Protein 3GXV (pdb70)

Sequence (293 aa):
MDHLKHLQQLQNIERIVLSGIVLANHKIEEVHSVLEPSDFYYPPNGLFFEIALKLHEEDCPIDENFIRQKMPKDKQIKEEDLVAIFAASPIDNIEAYVEEIKNASIKRKLFGLANTIREQAHMDHLKHLQQLQNIERIVLSGIVLANHKIEEVHSVLEPSDFYYPPNGLFFEIALKLHEEDCPIDENFIRQKMPKDKQIKEEDLVAIFAASPIDNIEAYVEEIKNASIKRKLFGLANTIREQAHHIKNASIKRKLFGLANTIREQALVEEIKNASIKRKLFGLANTIREQALE

B-factor: mean 22.19, std 14.8, range [1.0, 81.23]

Radius of gyration: 22.84 Å; Cα contacts (8 Å, |Δi|>4): 258; chains: 4; bounding box: 58×59×67 Å

Solvent-accessible surface area: 17710 Å² total; per-residue (Å²): 157,62,52,27,93,100,22,75,78,19,17,67,19,0,21,13,0,0,4,6,1,32,139,26,42,112,59,2,105,93,2,63,91,52,0,80,30,88,6,12,8,29,41,13,0,6,40,0,0,65,3,1,20,123,4,50,130,101,131,33,80,2,44,91,83,60,0,83,124,126,27,57,176,140,99,94,6,104,105,133,9,1,77,43,0,36,77,20,80,61,89,126,121,10,128,62,56,11,79,75,0,28,35,22,2,12,89,78,91,5,51,33,11,2,11,62,18,65,60,134,72,196,160,82,123,109,78,44,48,102,68,4,48,64,7,1,58,16,0,0,5,2,0,38,48,3,39,66,25,3,97,89,2,72,93,63,1,82,28,88,7,11,68,64,98,26,1,4,28,1,0,81,1,0,29,72,3,49,148,85,112,13,32,2,17,29,1,5,0,52,102,76,13,60,164,129,117,102,3,142,93,108,18,1,76,29,0,36,57,18,69,32,62,106,88,14,117,66,63,10,105,54,1,60,74,11,1,75,140,86,114,108,141,31,108,45,54,74,105,151,121,130,57,118,204,140,157,82,18,68,106,106,53,126,111,21,31,77,28,50,74,97,82,130,132,62,211,162,152,78,126,126,67,22,56,68,13,152,150,15,51,36,99,6,78,66,40,88,106,148,29,48,189

Secondary structure (DSSP, 8-state):
--HHHHHHHHHHHHHHHHHHHHHSGGGHHHHHTT--GGG-SSHHHHHHHHHHHHHHHTT---SHHHHHHTS-SSS---HHHHHHHHTSPP-S-THHHHHHHHHHHHHHHHHHHHHHHHHHT-/--HHHHHHHHHHHHHHHHHHHHH-TTHHHHHHTT--GGG-SSHHHHHHHHHHHHHHHTT---SHHHHHHSS-SSS---HHHHHHHHHSPP-S--HHHHHHHHHHHHHHHHHHHHHHHHHTT--/--HHHHHHHHHHHHHHHHHH--/-GGGHHHHHHHHHHHHHHHHHHTT--

InterPro domains:
  IPR007692 DNA helicase, DnaB type [TIGR00665] (9-467)
  IPR007693 DNA helicase, DnaB-like, N-terminal [PF00772] (8-102)
  IPR007694 DNA helicase, DnaB-like, C-terminal [PF03796] (178-466)
  IPR007694 DNA helicase, DnaB-like, C-terminal [PS51199] (172-471)
  IPR007694 DNA helicase, DnaB-like, C-terminal [cd00984] (178-466)
  IPR016136 DNA helicase DnaB, N-terminal/DNA primase DnaG, C-terminal [G3DSA:1.10.860.10] (1-122)
  IPR027417 P-loop containing nucleoside triphosphate hydrolase [G3DSA:3.40.50.300] (151-469)
  IPR027417 P-loop containing nucleoside triphosphate hydrolase [SSF52540] (176-457)
  IPR036185 DNA helicase, DnaB-like, N-terminal domain superfamily [SSF48024] (6-111)

Structure (mmCIF, N/CA/C/O backbone):
data_3GXV
#
_entry.id   3GXV
#
_cell.length_a   71.830
_cell.length_b   78.150
_cell.length_c   108.000
_cell.angle_alpha   90.00
_cell.angle_beta   90.00
_cell.angle_gamma   90.00
#
_symmetry.space_group_name_H-M   'P 21 21 21'
#
loop_
_entity.id
_entity.type
_entity.pdbx_description
1 polymer 'Replicative DNA helicase'
2 polymer 'Replicative DNA helicase'
3 polymer 'Replicative DNA helicase'
4 water water
#
loop_
_atom_site.group_PDB
_atom_site.id
_atom_site.type_symbol
_atom_site.label_atom_id
_atom_site.label_alt_id
_atom_site.label_comp_id
_atom_site.label_asym_id
_atom_site.label_entity_id
_atom_site.label_seq_id
_atom_site.pdbx_PDB_ins_code
_atom_site.Cartn_x
_atom_site.Cartn_y
_atom_site.Cartn_z
_atom_site.occupancy
_atom_site.B_iso_or_equiv
_atom_site.auth_seq_id
_atom_site.auth_comp_id
_atom_site.auth_asym_id
_atom_site.auth_atom_id
_atom_site.pdbx_PDB_model_num
ATOM 1 N N . MET A 1 1 ? 27.128 59.434 24.684 1.00 35.16 1 MET A N 1
ATOM 2 C CA . MET A 1 1 ? 26.685 58.087 24.222 1.00 34.27 1 MET A CA 1
ATOM 3 C C . MET A 1 1 ? 27.490 56.946 24.833 1.00 33.61 1 MET A C 1
ATOM 4 O O . MET A 1 1 ? 28.725 56.971 24.835 1.00 33.10 1 MET A O 1
ATOM 9 N N . ASP A 1 2 ? 26.789 55.946 25.353 1.00 29.25 2 ASP A N 1
ATOM 10 C CA . ASP A 1 2 ? 27.462 54.789 25.924 1.00 28.26 2 ASP A CA 1
ATOM 11 C C . ASP A 1 2 ? 27.809 53.922 24.718 1.00 25.57 2 ASP A C 1
ATOM 12 O O . ASP A 1 2 ? 27.504 54.299 23.585 1.00 24.24 2 ASP A O 1
ATOM 17 N N . HIS A 1 3 ? 28.431 52.771 24.946 1.00 20.14 3 HIS A N 1
ATOM 18 C CA . HIS A 1 3 ? 28.813 51.902 23.847 1.00 16.94 3 HIS A CA 1
ATOM 19 C C . HIS A 1 3 ? 27.606 51.392 23.070 1.00 17.07 3 HIS A C 1
ATOM 20 O O . HIS A 1 3 ? 27.645 51.297 21.839 1.00 13.98 3 HIS A O 1
ATOM 27 N N . LEU A 1 4 ? 26.542 51.067 23.801 1.00 16.20 4 LEU A N 1
ATOM 28 C CA . LEU A 1 4 ? 25.297 50.555 23.218 1.00 16.19 4 LEU A CA 1
ATOM 29 C C . LEU A 1 4 ? 24.649 51.496 22.195 1.00 15.91 4 LEU A C 1
ATOM 30 O O . LEU A 1 4 ? 24.212 51.051 21.132 1.00 14.26 4 LEU A O 1
ATOM 35 N N . LYS A 1 5 ? 24.584 52.784 22.538 1.00 17.26 5 LYS A N 1
ATOM 36 C CA . LYS A 1 5 ? 24.001 53.814 21.681 1.00 18.03 5 LYS A CA 1
ATOM 37 C C . LYS A 1 5 ? 24.810 53.949 20.402 1.00 16.73 5 LYS A C 1
ATOM 38 O O . LYS A 1 5 ? 24.274 54.266 19.343 1.00 17.24 5 LYS A O 1
ATOM 44 N N . HIS A 1 6 ? 26.107 53.702 20.503 1.00 15.21 6 HIS A N 1
ATOM 45 C CA . HIS A 1 6 ? 26.982 53.791 19.341 1.00 14.31 6 HIS A CA 1
ATOM 46 C C . HIS A 1 6 ? 26.744 52.671 18.338 1.00 12.68 6 HIS A C 1
ATOM 47 O O . HIS A 1 6 ? 26.753 52.898 17.129 1.00 12.20 6 HIS A O 1
ATOM 54 N N . LEU A 1 7 ? 26.539 51.465 18.852 1.00 11.58 7 LEU A N 1
ATOM 55 C CA . LEU A 1 7 ? 26.316 50.301 18.015 1.00 11.21 7 LEU A CA 1
ATOM 56 C C . LEU A 1 7 ? 24.953 50.407 17.364 1.00 11.34 7 LEU A C 1
ATOM 57 O O . LEU A 1 7 ? 24.770 50.007 16.206 1.00 11.17 7 LEU A O 1
ATOM 62 N N . GLN A 1 8 ? 24.007 50.955 18.125 1.00 12.39 8 GL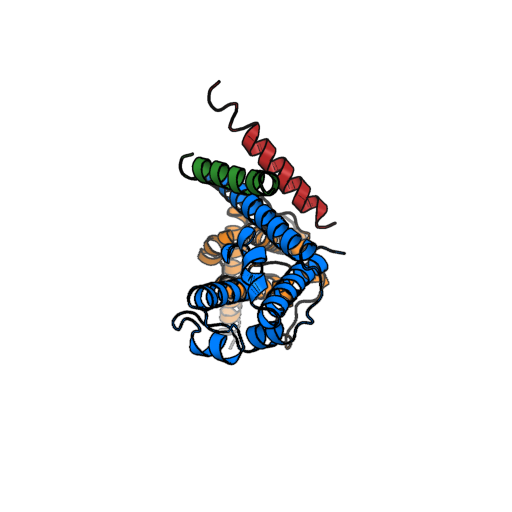N A N 1
ATOM 63 C CA . GLN A 1 8 ? 22.636 51.155 17.667 1.00 15.10 8 GLN A CA 1
ATOM 64 C C . GLN A 1 8 ? 22.619 52.246 16.612 1.00 12.96 8 GLN A C 1
ATOM 65 O O . GLN A 1 8 ? 21.778 52.234 15.728 1.00 13.84 8 GLN A O 1
ATOM 71 N N . GLN A 1 9 ? 23.549 53.188 16.712 1.00 12.77 9 GLN A N 1
ATOM 72 C CA . GLN A 1 9 ? 23.605 54.277 15.750 1.00 15.33 9 GLN A CA 1
ATOM 73 C C . GLN A 1 9 ? 24.338 53.883 14.474 1.00 11.74 9 GLN A C 1
ATOM 74 O O . GLN A 1 9 ? 24.137 54.497 13.430 1.00 9.90 9 GLN A O 1
ATOM 80 N N . LEU A 1 10 ? 25.197 52.871 14.563 1.00 8.55 10 LEU A N 1
ATOM 81 C CA . LEU A 1 10 ? 25.933 52.395 13.394 1.00 7.14 10 LEU A CA 1
ATOM 82 C C . LEU A 1 10 ? 24.911 51.624 12.558 1.00 5.76 10 LEU A C 1
ATOM 83 O O . LEU A 1 10 ? 24.911 51.695 11.334 1.00 3.12 10 LEU A O 1
ATOM 88 N N . GLN A 1 11 ? 24.044 50.883 13.246 1.00 3.48 11 GLN A N 1
ATOM 89 C CA . GLN A 1 11 ? 23.014 50.091 12.588 1.00 5.01 11 GLN A CA 1
ATOM 90 C C . GLN A 1 11 ? 22.013 50.992 11.874 1.00 3.67 11 GLN A C 1
ATOM 91 O O . GLN A 1 11 ? 21.602 50.721 10.746 1.00 1.00 11 GLN A O 1
ATOM 97 N N . ASN A 1 12 ? 21.621 52.058 12.557 1.00 4.28 12 ASN A N 1
ATOM 98 C CA . ASN A 1 12 ? 20.688 53.022 12.019 1.00 2.98 12 ASN A CA 1
ATOM 99 C C . ASN A 1 12 ? 21.318 53.677 10.779 1.00 3.65 12 ASN A C 1
ATOM 100 O O . ASN A 1 12 ? 20.734 53.674 9.699 1.00 2.76 12 ASN A O 1
ATOM 105 N N . ILE A 1 13 ? 22.524 54.209 10.945 1.00 6.04 13 ILE A N 1
ATOM 106 C CA . ILE A 1 13 ? 23.283 54.848 9.860 1.00 6.03 13 ILE A CA 1
ATOM 107 C C . ILE A 1 13 ? 23.387 53.981 8.582 1.00 7.30 13 ILE A C 1
ATOM 108 O O . ILE A 1 13 ? 23.265 54.490 7.470 1.00 6.43 13 ILE A O 1
ATOM 113 N N . GLU A 1 14 ? 23.623 52.683 8.728 1.00 4.42 14 GLU A N 1
ATOM 114 C CA . GLU A 1 14 ? 23.704 51.820 7.546 1.00 5.57 14 GLU A CA 1
ATOM 115 C C . GLU A 1 14 ? 22.361 51.805 6.795 1.00 7.46 14 GLU A C 1
ATOM 116 O O . GLU A 1 14 ? 22.325 51.903 5.555 1.00 2.59 14 GLU A O 1
ATOM 122 N N . ARG A 1 15 ? 21.267 51.716 7.554 1.00 6.70 15 ARG A N 1
ATOM 123 C CA . ARG A 1 15 ? 19.921 51.706 6.988 1.00 7.81 15 ARG A CA 1
ATOM 124 C C . ARG A 1 15 ? 19.696 52.971 6.166 1.00 6.84 15 ARG A C 1
ATOM 125 O O . ARG A 1 15 ? 19.196 52.903 5.047 1.00 5.38 15 ARG A O 1
ATOM 133 N N . ILE A 1 16 ? 20.061 54.118 6.739 1.00 7.05 16 ILE A N 1
ATOM 134 C CA . ILE A 1 16 ? 19.903 55.428 6.099 1.00 5.96 16 ILE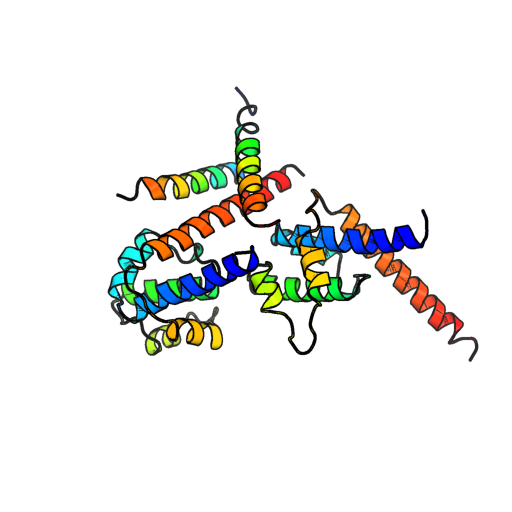 A CA 1
ATOM 135 C C . ILE A 1 16 ? 20.695 55.578 4.810 1.00 6.40 16 ILE A C 1
ATOM 136 O O . ILE A 1 16 ? 20.218 56.189 3.855 1.00 9.22 16 ILE A O 1
ATOM 141 N N . VAL A 1 17 ? 21.913 55.053 4.780 1.00 3.92 17 VAL A N 1
ATOM 142 C CA . VAL A 1 17 ? 22.708 55.148 3.572 1.00 1.89 17 VAL A CA 1
ATOM 143 C C . VAL A 1 17 ? 22.035 54.293 2.483 1.00 4.12 17 VAL A C 1
ATOM 144 O O . VAL A 1 17 ? 21.838 54.758 1.359 1.00 7.64 17 VAL A O 1
ATOM 148 N N . LEU A 1 18 ? 21.662 53.063 2.832 1.00 1.00 18 LEU A N 1
ATOM 149 C CA . LEU A 1 18 ? 21.035 52.134 1.899 1.00 2.48 18 LEU A CA 1
ATOM 150 C C . LEU A 1 18 ? 19.688 52.651 1.377 1.00 2.87 18 LEU A C 1
ATOM 151 O O . LEU A 1 18 ? 19.359 52.495 0.208 1.00 3.98 18 LEU A O 1
ATOM 156 N N . SER A 1 19 ? 18.918 53.264 2.262 1.00 3.75 19 SER A N 1
ATOM 157 C CA . SER A 1 19 ? 17.624 53.831 1.921 1.00 3.80 19 SER A CA 1
ATOM 158 C C . SER A 1 19 ? 17.854 54.900 0.847 1.00 2.12 19 SER A C 1
ATOM 159 O O . SER A 1 19 ? 17.137 54.958 -0.147 1.00 2.38 19 SER A O 1
ATOM 162 N N . GLY A 1 20 ? 18.865 55.737 1.069 1.00 2.66 20 GLY A N 1
ATOM 163 C CA . GLY A 1 20 ? 19.205 56.788 0.128 1.00 1.00 20 GLY A CA 1
ATOM 164 C C . GLY A 1 20 ? 19.559 56.258 -1.247 1.00 2.50 20 GLY A C 1
ATOM 165 O O . GLY A 1 20 ? 19.300 56.910 -2.256 1.00 3.55 20 GLY A O 1
ATOM 166 N N . ILE A 1 21 ? 20.183 55.086 -1.294 1.00 4.57 21 ILE A N 1
ATOM 167 C CA . ILE A 1 21 ? 20.534 54.470 -2.565 1.00 5.77 21 ILE A CA 1
ATOM 168 C C . ILE A 1 21 ? 19.252 54.001 -3.258 1.00 4.56 21 ILE A C 1
ATOM 169 O O . ILE A 1 21 ? 19.156 54.051 -4.473 1.00 7.10 21 ILE A O 1
ATOM 174 N N . VAL A 1 22 ? 18.265 53.554 -2.487 1.00 9.31 22 VAL A N 1
ATOM 175 C CA . VAL A 1 22 ? 17.001 53.100 -3.067 1.00 12.45 22 VAL A CA 1
ATOM 176 C C . VAL A 1 22 ? 16.243 54.273 -3.684 1.00 10.83 22 VAL A C 1
ATOM 177 O O . VAL A 1 22 ? 15.604 54.141 -4.732 1.00 12.16 22 VAL A O 1
ATOM 181 N N . LEU A 1 23 ? 16.337 55.422 -3.025 1.00 13.52 23 LEU A N 1
ATOM 182 C CA . LEU A 1 23 ? 15.658 56.633 -3.474 1.00 14.27 23 LEU A CA 1
ATOM 183 C C . LEU A 1 23 ? 16.453 57.399 -4.536 1.00 14.26 23 LEU A C 1
ATOM 184 O O . LEU A 1 23 ? 15.907 58.237 -5.248 1.00 15.02 23 LEU A O 1
ATOM 189 N N . ALA A 1 24 ? 17.745 57.120 -4.619 1.00 11.19 24 ALA A N 1
ATOM 190 C CA . ALA A 1 24 ? 18.614 57.765 -5.593 1.00 13.24 24 ALA A CA 1
ATOM 191 C C . ALA A 1 24 ? 19.662 56.727 -5.936 1.00 12.84 24 ALA A C 1
ATOM 192 O O . ALA A 1 24 ? 20.761 56.742 -5.392 1.00 12.26 24 ALA A O 1
ATOM 194 N N . ASN A 1 25 ? 19.291 55.826 -6.842 1.00 12.14 25 ASN A N 1
ATOM 195 C CA . ASN A 1 25 ? 20.141 54.728 -7.268 1.00 11.72 25 ASN A CA 1
ATOM 196 C C . ASN A 1 25 ? 21.588 55.053 -7.586 1.00 13.67 25 ASN A C 1
ATOM 197 O O . ASN A 1 25 ? 22.492 54.317 -7.172 1.00 14.72 25 ASN A O 1
ATOM 202 N N . HIS A 1 26 ? 21.810 56.147 -8.315 1.00 14.23 26 HIS A N 1
ATOM 203 C CA . HIS A 1 26 ? 23.156 56.520 -8.728 1.00 13.69 26 HIS A CA 1
ATOM 204 C C . HIS A 1 26 ? 24.185 56.652 -7.613 1.00 13.52 26 HIS A C 1
ATOM 205 O O . HIS A 1 26 ? 25.379 56.499 -7.851 1.00 15.70 26 HIS A O 1
ATOM 212 N N . LYS A 1 27 ? 23.744 56.905 -6.392 1.00 13.38 27 LYS A N 1
ATOM 213 C CA . LYS A 1 27 ? 24.695 57.041 -5.300 1.00 11.05 27 LYS A CA 1
ATOM 214 C C . LYS A 1 27 ? 25.432 55.748 -4.971 1.00 12.59 27 LYS A C 1
ATOM 215 O O . LYS A 1 27 ? 26.493 55.782 -4.359 1.00 10.45 27 LYS A O 1
ATOM 221 N N . ILE A 1 28 ? 24.887 54.610 -5.387 1.00 10.10 28 ILE A N 1
ATOM 222 C CA . ILE A 1 28 ? 25.543 53.338 -5.108 1.00 11.53 28 ILE A CA 1
ATOM 223 C C . ILE A 1 28 ? 27.029 53.418 -5.494 1.00 11.75 28 ILE A C 1
ATOM 224 O O . ILE A 1 28 ? 27.883 52.793 -4.876 1.00 12.50 28 ILE A O 1
ATOM 229 N N . GLU A 1 29 ? 27.328 54.218 -6.507 1.00 15.23 29 GLU A N 1
ATOM 230 C CA . GLU A 1 29 ? 28.697 54.363 -7.003 1.00 17.43 29 GLU A CA 1
ATOM 231 C C . GLU A 1 29 ? 29.637 55.077 -6.050 1.00 13.26 29 GLU A C 1
ATOM 232 O O . GLU A 1 29 ? 30.729 54.594 -5.781 1.00 14.73 29 GLU A O 1
ATOM 238 N N . GLU A 1 30 ? 29.217 56.235 -5.558 1.00 10.81 30 GLU A N 1
ATOM 239 C CA . GLU A 1 30 ? 30.034 57.003 -4.632 1.00 12.26 30 GLU A CA 1
ATOM 240 C C . GLU A 1 30 ? 30.175 56.247 -3.308 1.00 12.45 30 GLU A C 1
ATOM 241 O O . GLU A 1 30 ? 31.220 56.328 -2.654 1.00 9.89 30 GLU A O 1
ATOM 247 N N . VAL A 1 31 ? 29.134 55.498 -2.932 1.00 8.26 31 VAL A N 1
ATOM 248 C CA . VAL A 1 31 ? 29.151 54.731 -1.691 1.00 7.81 31 VAL A CA 1
ATOM 249 C C . VAL A 1 31 ? 30.049 53.491 -1.818 1.00 7.49 31 VAL A C 1
ATOM 250 O O . VAL A 1 31 ? 30.712 53.087 -0.857 1.00 7.69 31 VAL A O 1
ATOM 254 N N . HIS A 1 32 ? 30.066 52.889 -3.002 1.00 7.84 32 HIS A N 1
ATOM 255 C CA . HIS A 1 32 ? 30.853 51.681 -3.240 1.00 8.04 32 HIS A CA 1
ATOM 256 C C . HIS A 1 32 ? 32.352 51.950 -3.331 1.00 9.00 32 HIS A C 1
ATOM 257 O O . HIS A 1 32 ? 33.160 51.060 -3.061 1.00 7.05 32 HIS A O 1
ATOM 264 N N . SER A 1 33 ? 32.720 53.167 -3.723 1.00 9.30 33 SER A N 1
ATOM 265 C CA . SER A 1 33 ? 34.124 53.542 -3.850 1.00 11.51 33 SER A CA 1
ATOM 266 C C . SER A 1 33 ? 34.784 53.551 -2.481 1.00 9.89 33 SER A C 1
ATOM 267 O O . SER A 1 33 ? 35.993 53.755 -2.361 1.00 9.39 33 SER A O 1
ATOM 270 N N . VAL A 1 34 ? 33.974 53.327 -1.455 1.00 10.67 34 VAL A N 1
ATOM 271 C CA . VAL A 1 34 ? 34.444 53.325 -0.083 1.00 11.90 34 VAL A CA 1
ATOM 272 C C . VAL A 1 34 ? 34.061 52.038 0.622 1.00 11.70 34 VAL A C 1
ATOM 273 O O . VAL A 1 34 ? 34.858 51.462 1.375 1.00 10.27 34 VAL A O 1
ATOM 277 N N . LEU A 1 35 ? 32.839 51.587 0.361 1.00 11.84 35 LEU A N 1
ATOM 278 C CA . LEU A 1 35 ? 32.318 50.402 1.008 1.00 11.12 35 LEU A CA 1
ATOM 279 C C . LEU A 1 35 ? 32.116 49.175 0.147 1.00 12.32 35 LEU A C 1
ATOM 280 O O . LEU A 1 35 ? 31.732 49.250 -1.020 1.00 11.78 35 LEU A O 1
ATOM 285 N N . GLU A 1 36 ? 32.360 48.035 0.778 1.00 8.63 36 GLU A N 1
ATOM 286 C CA . GLU A 1 36 ? 32.151 46.741 0.179 1.00 6.09 36 GLU A CA 1
ATOM 287 C C . GLU A 1 36 ? 31.068 46.190 1.093 1.00 6.54 36 GLU A C 1
ATOM 288 O O . GLU A 1 36 ? 30.760 46.800 2.133 1.00 6.97 36 GLU A O 1
ATOM 294 N N . PRO A 1 37 ? 30.440 45.068 0.721 1.00 4.10 37 PRO A N 1
ATOM 295 C CA . PRO A 1 37 ? 29.401 44.531 1.619 1.00 3.21 37 PRO A CA 1
ATOM 296 C C . PRO A 1 37 ? 30.007 44.143 2.968 1.00 4.09 37 PRO A C 1
ATOM 297 O O . PRO A 1 37 ? 29.387 44.309 4.025 1.00 4.16 37 PRO A O 1
ATOM 301 N N . SER A 1 38 ? 31.236 43.637 2.909 1.00 5.91 38 SER A N 1
ATOM 302 C CA . SER A 1 38 ? 31.979 43.194 4.080 1.00 6.11 38 SER A CA 1
ATOM 303 C C . SER A 1 38 ? 32.169 44.266 5.153 1.00 6.99 38 SER A C 1
ATOM 304 O O . SER A 1 38 ? 32.381 43.939 6.317 1.00 9.64 38 SER A O 1
ATOM 307 N N . ASP A 1 39 ? 32.077 45.536 4.770 1.00 5.68 39 ASP A N 1
ATOM 308 C CA . ASP A 1 39 ? 32.243 46.635 5.720 1.00 5.51 39 ASP A CA 1
ATOM 309 C C . ASP A 1 39 ? 31.027 46.937 6.584 1.00 2.26 39 ASP A C 1
ATOM 310 O O . ASP A 1 39 ? 31.100 47.760 7.490 1.00 5.23 39 ASP A O 1
ATOM 315 N N . PHE A 1 40 ? 29.912 46.289 6.306 1.00 1.00 40 PHE A N 1
ATOM 316 C CA . PHE A 1 40 ? 28.714 46.534 7.082 1.00 2.56 40 PHE A CA 1
ATOM 317 C C . PHE A 1 40 ? 28.635 45.753 8.394 1.00 3.25 40 PHE A C 1
ATOM 318 O O . PHE A 1 40 ? 28.801 44.534 8.435 1.00 1.00 40 PHE A O 1
ATOM 326 N N . TYR A 1 41 ? 28.373 46.508 9.457 1.00 1.92 41 TYR A N 1
ATOM 327 C CA . TYR A 1 41 ? 28.221 46.024 10.822 1.00 3.05 41 TYR A CA 1
ATOM 328 C C . TYR A 1 41 ? 27.129 44.961 10.949 1.00 6.68 41 TYR A C 1
ATOM 329 O O . TYR A 1 41 ? 27.371 43.857 11.459 1.00 4.18 41 TYR A O 1
ATOM 338 N N . TYR A 1 42 ? 25.922 45.314 10.519 1.00 4.69 42 TYR A N 1
ATOM 339 C CA . TYR A 1 42 ? 24.789 44.392 10.554 1.00 3.17 42 TYR A CA 1
ATOM 340 C C . TYR A 1 42 ? 24.818 43.638 9.231 1.00 1.43 42 TYR A C 1
ATOM 341 O O . TYR A 1 42 ? 24.578 44.225 8.172 1.00 3.92 42 TYR A O 1
ATOM 350 N N . PRO A 1 43 ? 25.103 42.321 9.274 1.00 6.06 43 PRO A N 1
ATOM 351 C CA . PRO A 1 43 ? 25.191 41.454 8.088 1.00 5.13 43 PRO A CA 1
ATOM 352 C C . PRO A 1 43 ? 24.111 41.593 7.024 1.00 2.69 43 PRO A C 1
ATOM 353 O O . PRO A 1 43 ? 24.425 41.637 5.834 1.00 3.07 43 PRO A O 1
ATOM 357 N N . PRO A 1 44 ? 22.830 41.637 7.429 1.00 1.00 44 PRO A N 1
ATOM 358 C CA . PRO A 1 44 ? 21.744 41.778 6.449 1.00 2.43 44 PRO A CA 1
ATOM 359 C C . PRO A 1 44 ? 21.881 43.077 5.643 1.00 3.03 44 PRO A C 1
ATOM 360 O O . PRO A 1 44 ? 21.400 43.170 4.500 1.00 2.95 44 PRO A O 1
ATOM 364 N N . ASN A 1 45 ? 22.522 44.079 6.250 1.00 4.21 45 ASN A N 1
ATOM 365 C CA . ASN A 1 45 ? 22.773 45.360 5.581 1.00 1.46 45 ASN A CA 1
ATOM 366 C C . ASN A 1 45 ? 23.807 45.072 4.490 1.00 1.07 45 ASN A C 1
ATOM 367 O O . ASN A 1 45 ? 23.729 45.598 3.385 1.00 1.00 45 ASN A O 1
ATOM 372 N N . GLY A 1 46 ? 24.768 44.207 4.804 1.00 4.08 46 GLY A N 1
ATOM 373 C CA . GLY A 1 46 ? 25.796 43.852 3.838 1.00 3.94 46 GLY A CA 1
ATOM 374 C C . GLY A 1 46 ? 25.243 43.098 2.644 1.00 4.73 46 GLY A C 1
ATOM 375 O O . GLY A 1 46 ? 25.624 43.371 1.513 1.00 3.81 46 GLY A O 1
ATOM 376 N N . LEU A 1 47 ? 24.340 42.152 2.896 1.00 6.26 47 LEU A N 1
ATOM 377 C CA . LEU A 1 47 ? 23.727 41.351 1.837 1.00 6.71 47 LEU A CA 1
ATOM 378 C C . LEU A 1 47 ? 22.818 42.210 0.969 1.00 7.76 47 LEU A C 1
ATOM 379 O O . LEU A 1 47 ? 22.607 41.932 -0.207 1.00 10.40 47 LEU A O 1
ATOM 384 N N . PHE A 1 48 ? 22.245 43.243 1.566 1.00 5.73 48 PHE A N 1
ATOM 385 C CA . PHE A 1 48 ? 21.388 44.148 0.823 1.00 5.27 48 PHE A CA 1
ATOM 386 C C . PHE A 1 48 ? 22.265 44.953 -0.158 1.00 7.73 48 PHE A C 1
ATOM 387 O O . PHE A 1 48 ? 21.927 45.092 -1.337 1.00 4.58 48 PHE A O 1
ATOM 395 N N . PHE A 1 49 ? 23.389 45.472 0.345 1.00 5.31 49 PHE A N 1
ATOM 396 C CA . PHE A 1 49 ? 24.309 46.264 -0.467 1.00 8.36 49 PHE A CA 1
ATOM 397 C C . PHE A 1 49 ? 24.865 45.373 -1.579 1.00 9.02 49 PHE A C 1
ATOM 398 O O . PHE A 1 49 ? 25.072 45.805 -2.707 1.00 6.51 49 PHE A O 1
ATOM 406 N N . GLU A 1 50 ? 25.097 44.115 -1.230 1.00 11.23 50 GLU A N 1
ATOM 407 C CA . GLU A 1 50 ? 25.600 43.132 -2.169 1.00 11.22 50 GLU A CA 1
ATOM 408 C C . GLU A 1 50 ? 24.579 42.838 -3.261 1.00 10.61 50 GLU A C 1
ATOM 409 O O . GLU A 1 50 ? 24.960 42.562 -4.390 1.00 11.85 50 GLU A O 1
ATOM 415 N N . ILE A 1 51 ? 23.286 42.887 -2.941 1.00 9.32 51 ILE A N 1
ATOM 416 C CA . ILE A 1 51 ? 22.279 42.645 -3.974 1.00 12.99 51 ILE A CA 1
ATOM 417 C C . ILE A 1 51 ? 22.189 43.882 -4.872 1.00 9.56 51 ILE A C 1
ATOM 418 O O . ILE A 1 51 ? 22.123 43.765 -6.098 1.00 11.13 51 ILE A O 1
ATOM 423 N N . ALA A 1 52 ? 22.207 45.059 -4.250 1.00 9.94 52 ALA A N 1
ATOM 424 C CA . ALA A 1 52 ? 22.111 46.339 -4.965 1.00 10.68 52 ALA A CA 1
ATOM 425 C C . ALA A 1 52 ? 23.248 46.563 -5.964 1.00 11.91 52 ALA A C 1
ATOM 426 O O . ALA A 1 52 ? 23.023 47.040 -7.080 1.00 8.24 52 ALA A O 1
ATOM 428 N N . LEU A 1 53 ? 24.471 46.241 -5.550 1.00 13.63 53 LEU A N 1
ATOM 429 C CA . LEU A 1 53 ? 25.623 46.379 -6.429 1.00 13.75 53 LEU A CA 1
ATOM 430 C C . LEU A 1 53 ? 25.347 45.547 -7.680 1.00 17.40 53 LEU A C 1
ATOM 431 O O . LEU A 1 53 ? 25.496 46.024 -8.803 1.00 19.18 53 LEU A O 1
ATOM 436 N N . LYS A 1 54 ? 24.929 44.301 -7.467 1.00 23.08 54 LYS A N 1
ATOM 437 C CA . LYS A 1 54 ? 24.624 43.375 -8.554 1.00 23.72 54 LYS A CA 1
ATOM 438 C C . LYS A 1 54 ? 23.538 43.891 -9.490 1.00 24.23 54 LYS A C 1
ATOM 439 O O . LYS A 1 54 ? 23.609 43.675 -10.701 1.00 27.76 54 LYS A O 1
ATOM 445 N N . LEU A 1 55 ? 22.528 44.554 -8.933 1.00 20.25 55 LEU A N 1
ATOM 446 C CA . LEU A 1 55 ? 21.444 45.095 -9.740 1.00 17.93 55 LEU A CA 1
ATOM 447 C C . LEU A 1 55 ? 21.966 46.248 -10.580 1.00 18.63 55 LEU A C 1
ATOM 448 O O . LEU A 1 55 ? 21.729 46.306 -11.785 1.00 17.89 55 LEU A O 1
ATOM 453 N N . HIS A 1 56 ? 22.690 47.155 -9.938 1.00 19.03 56 HIS A N 1
ATOM 454 C CA . HIS A 1 56 ? 23.240 48.318 -10.614 1.00 18.70 56 HIS A CA 1
ATOM 455 C C . HIS A 1 56 ? 24.166 47.918 -11.755 1.00 21.19 56 HIS A C 1
ATOM 456 O O . HIS A 1 56 ? 24.123 48.516 -12.828 1.00 19.36 56 HIS A O 1
ATOM 463 N N . GLU A 1 57 ? 25.003 46.910 -11.526 1.00 22.64 57 GLU A N 1
ATOM 464 C CA . GLU A 1 57 ? 25.919 46.471 -12.566 1.00 23.65 57 GLU A CA 1
ATOM 465 C C . GLU A 1 57 ? 25.170 46.119 -13.842 1.00 23.81 57 GLU A C 1
ATOM 466 O O . GLU A 1 57 ? 25.700 46.276 -14.935 1.00 24.30 57 GLU A O 1
ATOM 472 N N . GLU A 1 58 ? 23.933 45.656 -13.709 1.00 26.36 58 GLU A N 1
ATOM 473 C CA . GLU A 1 58 ? 23.144 45.314 -14.887 1.00 27.66 58 GLU A CA 1
ATOM 474 C C . GLU A 1 58 ? 22.060 46.337 -15.242 1.00 27.88 58 GLU A C 1
ATOM 475 O O . GLU A 1 58 ? 21.164 46.050 -16.030 1.00 29.22 58 GLU A O 1
ATOM 481 N N . ASP A 1 59 ? 22.157 47.529 -14.659 1.00 28.59 59 ASP A N 1
ATOM 482 C CA . ASP A 1 59 ? 21.224 48.624 -14.926 1.00 28.45 59 ASP A CA 1
ATOM 483 C C . ASP A 1 59 ? 19.750 48.440 -14.556 1.00 27.83 59 ASP A C 1
ATOM 484 O O . ASP A 1 59 ? 18.883 49.171 -15.051 1.00 25.38 59 ASP A O 1
ATOM 489 N N . CYS A 1 60 ? 19.459 47.476 -13.688 1.00 26.34 60 CYS A N 1
ATOM 490 C CA . CYS A 1 60 ? 18.087 47.253 -13.249 1.00 27.03 60 CYS A CA 1
ATOM 491 C C . CYS A 1 60 ? 17.849 48.148 -12.038 1.00 23.00 60 CYS A C 1
ATOM 492 O O . CYS A 1 60 ? 18.662 48.186 -11.121 1.00 23.60 60 CYS A O 1
ATOM 495 N N . PRO A 1 61 ? 16.733 48.881 -12.020 1.00 19.38 61 PRO A N 1
ATOM 496 C CA . PRO A 1 61 ? 16.446 49.761 -10.882 1.00 15.48 61 PRO A CA 1
ATOM 497 C C . PRO A 1 61 ? 16.644 49.038 -9.543 1.00 13.20 61 PRO A C 1
ATOM 498 O O . PRO A 1 61 ? 16.441 47.827 -9.451 1.00 7.63 61 PRO A O 1
ATOM 502 N N . ILE A 1 62 ? 17.043 49.791 -8.517 1.00 10.96 62 ILE A N 1
ATOM 503 C CA . ILE A 1 62 ? 17.245 49.243 -7.178 1.00 4.31 62 ILE A CA 1
ATOM 504 C C . ILE A 1 62 ? 16.013 49.594 -6.357 1.00 7.48 62 ILE A C 1
ATOM 505 O O . ILE A 1 62 ? 15.915 50.696 -5.826 1.00 8.08 62 ILE A O 1
ATOM 510 N N . ASP A 1 63 ? 15.069 48.670 -6.253 1.00 6.40 63 ASP A N 1
ATOM 511 C CA . ASP A 1 63 ? 13.865 48.935 -5.479 1.00 7.57 63 ASP A CA 1
ATOM 512 C C . ASP A 1 63 ? 13.418 47.709 -4.699 1.00 7.53 63 ASP A C 1
ATOM 513 O O . ASP A 1 63 ? 14.070 46.665 -4.742 1.00 4.42 63 ASP A O 1
ATOM 518 N N . GLU A 1 64 ? 12.307 47.847 -3.981 1.00 12.01 64 GLU A N 1
ATOM 519 C CA . GLU A 1 64 ? 11.763 46.762 -3.160 1.00 13.74 64 GLU A CA 1
ATOM 520 C C . GLU A 1 64 ? 11.425 45.547 -4.007 1.00 12.36 64 GLU A C 1
ATOM 521 O O . GLU A 1 64 ? 11.634 44.395 -3.611 1.00 11.07 64 GLU A O 1
ATOM 527 N N . ASN A 1 65 ? 10.894 45.826 -5.184 1.00 10.49 65 ASN A N 1
ATOM 528 C CA . ASN A 1 65 ? 10.510 44.787 -6.112 1.00 8.88 65 ASN A CA 1
ATOM 529 C C . ASN A 1 65 ? 11.702 43.939 -6.528 1.00 8.54 65 ASN A C 1
ATOM 530 O O . ASN A 1 65 ? 11.722 42.731 -6.315 1.00 7.52 65 ASN A O 1
ATOM 535 N N . PHE A 1 66 ? 12.707 44.581 -7.110 1.00 7.96 66 PHE A N 1
ATOM 536 C CA . PHE A 1 66 ? 13.883 43.859 -7.564 1.00 6.71 66 PHE A CA 1
ATOM 537 C C . PHE A 1 66 ? 14.820 43.295 -6.515 1.00 7.27 66 PHE A C 1
ATOM 538 O O . PHE A 1 66 ? 15.458 42.277 -6.770 1.00 8.95 66 PHE A O 1
ATOM 546 N N . ILE A 1 67 ? 14.898 43.925 -5.340 1.00 8.24 67 ILE A N 1
ATOM 547 C CA . ILE A 1 67 ? 15.752 43.433 -4.258 1.00 6.19 67 ILE A CA 1
ATOM 548 C C . ILE A 1 67 ? 15.270 42.048 -3.829 1.00 8.77 67 ILE A C 1
ATOM 549 O O . ILE A 1 67 ? 16.072 41.129 -3.614 1.00 7.67 67 ILE A O 1
ATOM 554 N N . ARG A 1 68 ? 13.958 41.902 -3.696 1.00 13.44 68 ARG A N 1
ATOM 555 C CA . ARG A 1 68 ? 13.372 40.624 -3.292 1.00 17.78 68 ARG A CA 1
ATOM 556 C C . ARG A 1 68 ? 13.503 39.572 -4.402 1.00 20.60 68 ARG A C 1
ATOM 557 O O . ARG A 1 68 ? 14.066 38.492 -4.193 1.00 22.29 68 ARG A O 1
ATOM 565 N N . GLN A 1 69 ? 12.986 39.898 -5.583 1.00 24.09 69 GLN A N 1
ATOM 566 C CA . GLN A 1 69 ? 13.036 38.998 -6.733 1.00 27.46 69 GLN A CA 1
ATOM 567 C C . GLN A 1 69 ? 14.432 38.438 -7.037 1.00 30.01 69 GLN A C 1
ATOM 568 O O . GLN A 1 69 ? 14.567 37.260 -7.370 1.00 30.95 69 GLN A O 1
ATOM 574 N N . LYS A 1 70 ? 15.465 39.269 -6.928 1.00 31.90 70 LYS A N 1
ATOM 575 C CA . LYS A 1 70 ? 16.819 38.803 -7.212 1.00 36.73 70 LYS A CA 1
ATOM 576 C C . LYS A 1 70 ? 17.587 38.458 -5.939 1.00 37.68 70 LYS A C 1
ATOM 577 O O . LYS A 1 70 ? 18.791 38.206 -5.969 1.00 36.34 70 LYS A O 1
ATOM 583 N N . MET A 1 71 ? 16.882 38.448 -4.814 1.00 38.36 71 MET A N 1
ATOM 584 C CA . MET A 1 71 ? 17.501 38.098 -3.543 1.00 38.66 71 MET A CA 1
ATOM 585 C C . MET A 1 71 ? 18.097 36.694 -3.693 1.00 41.16 71 MET A C 1
ATOM 586 O O . MET A 1 71 ? 17.413 35.770 -4.134 1.00 42.45 71 MET A O 1
ATOM 591 N N . PRO A 1 72 ? 19.380 36.521 -3.324 1.00 46.17 72 PRO A N 1
ATOM 592 C CA . PRO A 1 72 ? 20.091 35.244 -3.414 1.00 48.27 72 PRO A CA 1
ATOM 593 C C . PRO A 1 72 ? 19.223 34.006 -3.607 1.00 51.00 72 PRO A C 1
ATOM 594 O O . PRO A 1 72 ? 18.801 33.721 -4.726 1.00 56.08 72 PRO A O 1
ATOM 598 N N . LYS A 1 73 ? 18.961 33.282 -2.522 1.00 49.63 73 LYS A N 1
ATOM 599 C CA . LYS A 1 73 ? 18.151 32.059 -2.551 1.00 46.82 73 LYS A CA 1
ATOM 600 C C . LYS A 1 73 ? 18.616 31.160 -1.418 1.00 45.89 73 LYS A C 1
ATOM 601 O O . LYS A 1 73 ? 17.824 30.735 -0.583 1.00 44.20 73 LYS A O 1
ATOM 607 N N . ASP A 1 74 ? 19.913 30.871 -1.406 1.00 48.46 74 ASP A N 1
ATOM 608 C CA . ASP A 1 74 ? 20.511 30.046 -0.366 1.00 51.63 74 ASP A CA 1
ATOM 609 C C . ASP A 1 74 ? 20.598 30.939 0.866 1.00 50.35 74 ASP A C 1
ATOM 610 O O . ASP A 1 74 ? 20.472 30.477 2.002 1.00 50.29 74 ASP A O 1
ATOM 615 N N . LYS A 1 75 ? 20.820 32.226 0.614 1.00 50.93 75 LYS A N 1
ATOM 616 C CA . LYS A 1 75 ? 20.904 33.240 1.660 1.00 52.87 75 LYS A CA 1
ATOM 617 C C . LYS A 1 75 ? 19.744 34.214 1.439 1.00 51.83 75 LYS A C 1
ATOM 618 O O . LYS A 1 75 ? 19.519 34.683 0.321 1.00 51.86 75 LYS A O 1
ATOM 624 N N . GLN A 1 76 ? 19.012 34.516 2.506 1.00 46.26 76 GLN A N 1
ATOM 625 C CA . GLN A 1 76 ? 17.873 35.416 2.417 1.00 41.19 76 GLN A CA 1
ATOM 626 C C . GLN A 1 76 ? 18.025 36.553 3.421 1.00 36.87 76 GLN A C 1
ATOM 627 O O . GLN A 1 76 ? 18.889 36.511 4.294 1.00 34.24 76 GLN A O 1
ATOM 633 N N . ILE A 1 77 ? 17.189 37.575 3.278 1.00 34.82 77 ILE A N 1
ATOM 634 C CA . ILE A 1 77 ? 17.187 38.708 4.200 1.00 33.66 77 ILE A CA 1
ATOM 635 C C . ILE A 1 77 ? 15.820 38.691 4.871 1.00 35.72 77 ILE A C 1
ATOM 636 O O . ILE A 1 77 ? 14.792 38.641 4.199 1.00 36.54 77 ILE A O 1
ATOM 641 N N . LYS A 1 78 ? 15.815 38.718 6.196 1.00 38.53 78 LYS A N 1
ATOM 642 C CA . LYS A 1 78 ? 14.578 38.681 6.958 1.00 43.14 78 LYS A CA 1
ATOM 643 C C . LYS A 1 78 ? 13.622 39.815 6.596 1.00 40.23 78 LYS A C 1
ATOM 644 O O . LYS A 1 78 ? 14.039 40.922 6.260 1.00 40.78 78 LYS A O 1
ATOM 650 N N . GLU A 1 79 ? 12.332 39.523 6.665 1.00 36.44 79 GLU A N 1
ATOM 651 C CA . GLU A 1 79 ? 11.295 40.496 6.351 1.00 31.92 79 GLU A CA 1
ATOM 652 C C . GLU A 1 79 ? 11.480 41.829 7.084 1.00 30.49 79 GLU A C 1
ATOM 653 O O . GLU A 1 79 ? 11.411 42.893 6.465 1.00 30.54 79 GLU A O 1
ATOM 659 N N . GLU A 1 80 ? 11.725 41.772 8.392 1.00 26.58 80 GLU A N 1
ATOM 660 C CA . GLU A 1 80 ? 11.895 42.987 9.185 1.00 23.09 80 GLU A CA 1
ATOM 661 C C . GLU A 1 80 ? 13.147 43.788 8.860 1.00 19.69 80 GLU A C 1
ATOM 662 O O . GLU A 1 80 ? 13.158 45.015 8.999 1.00 15.56 80 GLU A O 1
ATOM 668 N N . ASP A 1 81 ? 14.204 43.105 8.433 1.00 15.84 81 ASP A N 1
ATOM 669 C CA . ASP A 1 81 ? 15.438 43.804 8.093 1.00 10.70 81 ASP A CA 1
ATOM 670 C C . ASP A 1 81 ? 15.242 44.556 6.789 1.00 10.28 81 ASP A C 1
ATOM 671 O O . ASP A 1 81 ? 15.825 45.630 6.586 1.00 7.50 81 ASP A O 1
ATOM 676 N N . LEU A 1 82 ? 14.416 43.982 5.913 1.00 10.09 82 LEU A N 1
ATOM 677 C CA . LEU A 1 82 ? 14.099 44.580 4.620 1.00 7.08 82 LEU A CA 1
ATOM 678 C C . LEU A 1 82 ? 13.262 45.831 4.875 1.00 9.26 82 LEU A C 1
ATOM 679 O O . LEU A 1 82 ? 13.622 46.932 4.458 1.00 8.97 82 LEU A O 1
ATOM 684 N N . VAL A 1 83 ? 12.148 45.656 5.578 1.00 12.96 83 VAL A N 1
ATOM 685 C CA . VAL A 1 83 ? 11.265 46.768 5.910 1.00 13.53 83 VAL A CA 1
ATOM 686 C C . VAL A 1 83 ? 12.016 47.898 6.617 1.00 12.14 83 VAL A C 1
ATOM 687 O O . VAL A 1 83 ? 11.821 49.073 6.300 1.00 14.10 83 VAL A O 1
ATOM 691 N N . ALA A 1 84 ? 12.887 47.541 7.558 1.00 9.04 84 ALA A N 1
ATOM 692 C CA . ALA A 1 84 ? 13.644 48.536 8.319 1.00 7.51 84 ALA A CA 1
ATOM 693 C C . ALA A 1 84 ? 14.596 49.374 7.474 1.00 6.33 84 ALA A C 1
ATOM 694 O O . ALA A 1 84 ? 14.975 50.477 7.858 1.00 7.64 84 ALA A O 1
ATOM 696 N N . ILE A 1 85 ? 15.008 48.849 6.330 1.00 8.47 85 ILE A N 1
ATOM 697 C CA . ILE A 1 85 ? 15.897 49.600 5.461 1.00 6.94 85 ILE A CA 1
ATOM 698 C C . ILE A 1 85 ? 15.058 50.512 4.595 1.00 10.28 85 ILE A C 1
ATOM 699 O O . ILE A 1 85 ? 15.310 51.712 4.502 1.00 11.55 85 ILE A O 1
ATOM 704 N N . PHE A 1 86 ? 14.056 49.928 3.947 1.00 10.64 86 PHE A N 1
ATOM 705 C CA . PHE A 1 86 ? 13.183 50.687 3.076 1.00 9.04 86 PHE A CA 1
ATOM 706 C C . PHE A 1 86 ? 12.493 51.826 3.808 1.00 11.00 86 PHE A C 1
ATOM 707 O O . PHE A 1 86 ? 12.265 52.882 3.224 1.00 9.21 86 PHE A O 1
ATOM 715 N N . ALA A 1 87 ? 12.185 51.619 5.089 1.00 13.12 87 ALA A N 1
ATOM 716 C CA . ALA A 1 87 ? 11.493 52.632 5.893 1.00 13.39 87 ALA A CA 1
ATOM 717 C C . ALA A 1 87 ? 12.360 53.704 6.556 1.00 12.25 87 ALA A C 1
ATOM 718 O O . ALA A 1 87 ? 11.841 54.628 7.156 1.00 13.73 87 ALA A O 1
ATOM 720 N N . ALA A 1 88 ? 13.675 53.578 6.477 1.00 14.35 88 ALA A N 1
ATOM 721 C CA . ALA A 1 88 ? 14.549 54.569 7.082 1.00 12.59 88 ALA A CA 1
ATOM 722 C C . ALA A 1 88 ? 14.436 55.870 6.313 1.00 13.09 88 ALA A C 1
ATOM 723 O O . ALA A 1 88 ? 14.181 55.860 5.109 1.00 12.02 88 ALA A O 1
ATOM 725 N N . SER A 1 89 ? 14.626 56.994 7.001 1.00 14.09 89 SER A N 1
ATOM 726 C CA . SER A 1 89 ? 14.538 58.304 6.368 1.00 14.51 89 SER A CA 1
ATOM 727 C C . SER A 1 89 ? 15.825 58.677 5.702 1.00 14.48 89 SER A C 1
ATOM 728 O O . SER A 1 89 ? 16.893 58.690 6.298 1.00 10.87 89 SER A O 1
ATOM 731 N N . PRO A 1 90 ? 15.719 58.986 4.409 1.00 18.56 90 PRO A N 1
ATOM 732 C CA . PRO A 1 90 ? 16.827 59.377 3.561 1.00 20.63 90 PRO A CA 1
ATOM 733 C C . PRO A 1 90 ? 17.173 60.832 3.898 1.00 23.66 90 PRO A C 1
ATOM 734 O O . PRO A 1 90 ? 16.322 61.739 4.045 1.00 25.89 90 PRO A O 1
ATOM 738 N N . ILE A 1 91 ? 18.459 61.067 4.016 1.00 20.95 91 ILE A N 1
ATOM 739 C CA . ILE A 1 91 ? 18.976 62.369 4.346 1.00 21.33 91 ILE A CA 1
ATOM 740 C C . ILE A 1 91 ? 19.763 62.807 3.131 1.00 23.60 91 ILE A C 1
ATOM 741 O O . ILE A 1 91 ? 19.866 62.078 2.132 1.00 23.49 91 ILE A O 1
ATOM 746 N N . ASP A 1 92 ? 20.275 64.022 3.175 1.00 24.76 92 ASP A N 1
ATOM 747 C CA . ASP A 1 92 ? 21.069 64.485 2.063 1.00 25.97 92 ASP A CA 1
ATOM 748 C C . ASP A 1 92 ? 22.475 64.360 2.611 1.00 27.57 92 ASP A C 1
ATOM 749 O O . ASP A 1 92 ? 22.656 64.224 3.821 1.00 30.20 92 ASP A O 1
ATOM 754 N N . ASN A 1 93 ? 23.465 64.386 1.737 1.00 28.25 93 ASN A N 1
ATOM 755 C CA . ASN A 1 93 ? 24.852 64.299 2.177 1.00 27.95 93 ASN A CA 1
ATOM 756 C C . ASN A 1 93 ? 25.212 63.173 3.152 1.00 24.53 93 ASN A C 1
ATOM 757 O O . ASN A 1 93 ? 25.509 63.411 4.332 1.00 24.58 93 ASN A O 1
ATOM 762 N N . ILE A 1 94 ? 25.273 61.954 2.633 1.00 23.38 94 ILE A N 1
ATOM 763 C CA . ILE A 1 94 ? 25.599 60.776 3.442 1.00 19.58 94 ILE A CA 1
ATOM 764 C C . ILE A 1 94 ? 27.111 60.552 3.517 1.00 21.90 94 ILE A C 1
ATOM 765 O O . ILE A 1 94 ? 27.559 59.497 3.978 1.00 21.89 94 ILE A O 1
ATOM 770 N N . GLU A 1 95 ? 27.896 61.537 3.075 1.00 24.33 95 GLU A N 1
ATOM 771 C CA . GLU A 1 95 ? 29.359 61.439 3.112 1.00 24.54 95 GLU A CA 1
ATOM 772 C C . GLU A 1 95 ? 29.908 61.075 4.492 1.00 25.07 95 GLU A C 1
ATOM 773 O O . GLU A 1 95 ? 30.808 60.235 4.616 1.00 27.33 95 GLU A O 1
ATOM 779 N N . ALA A 1 96 ? 29.381 61.728 5.519 1.00 22.00 96 ALA A N 1
ATOM 780 C CA . ALA A 1 96 ? 29.798 61.474 6.894 1.00 20.15 96 ALA A CA 1
ATOM 781 C C . ALA A 1 96 ? 29.464 60.031 7.296 1.00 16.30 96 ALA A C 1
ATOM 782 O O . ALA A 1 96 ? 30.323 59.286 7.759 1.00 16.04 96 ALA A O 1
ATOM 784 N N . TYR A 1 97 ? 28.200 59.659 7.109 1.00 16.67 97 TYR A N 1
ATOM 785 C CA . TYR A 1 97 ? 27.694 58.326 7.420 1.00 12.25 97 TYR A CA 1
ATOM 786 C C . TYR A 1 97 ? 28.527 57.223 6.778 1.00 7.75 97 TYR A C 1
ATOM 787 O O . TYR A 1 97 ? 28.915 56.262 7.446 1.00 4.95 97 TYR A O 1
ATOM 796 N N . VAL A 1 98 ? 28.781 57.368 5.479 1.00 6.76 98 VAL A N 1
ATOM 797 C CA . VAL A 1 98 ? 29.562 56.401 4.725 1.00 6.18 98 VAL A CA 1
ATOM 798 C C . VAL A 1 98 ? 30.946 56.282 5.351 1.00 7.73 98 VAL A C 1
ATOM 799 O O . VAL A 1 98 ? 31.544 55.206 5.396 1.00 7.96 98 VAL A O 1
ATOM 803 N N . GLU A 1 99 ? 31.451 57.408 5.834 1.00 10.79 99 GLU A N 1
ATOM 804 C CA . GLU A 1 99 ? 32.762 57.466 6.447 1.00 12.07 99 GLU A CA 1
ATOM 805 C C . GLU A 1 99 ? 32.751 56.780 7.813 1.00 9.05 99 GLU A C 1
ATOM 806 O O . GLU A 1 99 ? 33.711 56.117 8.184 1.00 8.59 99 GLU A O 1
ATOM 812 N N . GLU A 1 100 ? 31.661 56.930 8.555 1.00 7.41 100 GLU A N 1
ATOM 813 C CA . GLU A 1 100 ? 31.555 56.294 9.863 1.00 7.10 100 GLU A CA 1
ATOM 814 C C . GLU A 1 100 ? 31.426 54.776 9.723 1.00 5.59 100 GLU A C 1
ATOM 815 O O . GLU A 1 100 ? 31.904 54.033 10.575 1.00 5.35 100 GLU A O 1
ATOM 821 N N . ILE A 1 101 ? 30.786 54.315 8.650 1.00 4.63 101 ILE A N 1
ATOM 822 C CA . ILE A 1 101 ? 30.614 52.886 8.437 1.00 2.45 101 ILE A CA 1
ATOM 823 C C . ILE A 1 101 ? 31.966 52.262 8.125 1.00 5.91 101 ILE A C 1
ATOM 824 O O . ILE A 1 101 ? 32.277 51.171 8.597 1.00 3.65 101 ILE A O 1
ATOM 829 N N . LYS A 1 102 ? 32.765 52.976 7.331 1.00 8.19 102 LYS A N 1
ATOM 830 C CA . LYS A 1 102 ? 34.091 52.515 6.952 1.00 10.19 102 LYS A CA 1
ATOM 831 C C . LYS A 1 102 ? 35.026 52.524 8.152 1.00 9.94 102 LYS A C 1
ATOM 832 O O . LYS A 1 102 ? 35.823 51.605 8.319 1.00 11.32 102 LYS A O 1
ATOM 838 N N . ASN A 1 103 ? 34.935 53.571 8.970 1.00 10.43 103 ASN A N 1
ATOM 839 C CA . ASN A 1 103 ? 35.768 53.693 10.166 1.00 12.15 103 ASN A CA 1
ATOM 840 C C . ASN A 1 103 ? 35.483 52.527 11.107 1.00 10.31 103 ASN A C 1
ATOM 841 O O . ASN A 1 103 ? 36.398 51.809 11.511 1.00 8.53 103 ASN A O 1
ATOM 846 N N . ALA A 1 104 ? 34.203 52.356 11.442 1.00 10.03 104 ALA A N 1
ATOM 847 C CA . ALA A 1 104 ? 33.736 51.290 12.323 1.00 8.24 104 ALA A CA 1
ATOM 848 C C . ALA A 1 104 ? 34.245 49.934 11.830 1.00 8.33 104 ALA A C 1
ATOM 849 O O . ALA A 1 104 ? 34.610 49.069 12.623 1.00 9.18 104 ALA A O 1
ATOM 851 N N . SER A 1 105 ? 34.273 49.772 10.515 1.00 6.92 105 SER A N 1
ATOM 852 C CA . SER A 1 105 ? 34.734 48.548 9.874 1.00 7.56 105 SER A CA 1
ATOM 853 C C . SER A 1 105 ? 36.207 48.282 10.185 1.00 5.97 105 SER A C 1
ATOM 854 O O . SER A 1 105 ? 36.562 47.197 10.654 1.00 7.32 105 SER A O 1
ATOM 857 N N . ILE A 1 106 ? 37.054 49.281 9.936 1.00 4.31 106 ILE A N 1
ATOM 858 C CA . ILE A 1 106 ? 38.494 49.169 10.182 1.00 6.58 106 ILE A CA 1
ATOM 859 C C . ILE A 1 106 ? 38.773 48.855 11.646 1.00 4.91 106 ILE A C 1
ATOM 860 O O . ILE A 1 106 ? 39.710 48.136 11.974 1.00 6.00 106 ILE A O 1
ATOM 865 N N . LYS A 1 107 ? 37.954 49.416 12.522 1.00 8.06 107 LYS A N 1
ATOM 866 C CA . LYS A 1 107 ? 38.085 49.168 13.947 1.00 9.19 107 LYS A CA 1
ATOM 867 C C . LYS A 1 107 ? 37.830 47.689 14.208 1.00 7.96 107 LYS A C 1
ATOM 868 O O . LYS A 1 107 ? 38.593 47.066 14.932 1.00 9.15 107 LYS A O 1
ATOM 874 N N . ARG A 1 108 ? 36.776 47.127 13.613 1.00 8.25 108 ARG A N 1
ATOM 875 C CA . ARG A 1 108 ? 36.453 45.709 13.828 1.00 10.64 108 ARG A CA 1
ATOM 876 C C . ARG A 1 108 ? 37.549 44.786 13.308 1.00 10.48 108 ARG A C 1
ATOM 877 O O . ARG A 1 108 ? 37.923 43.823 13.979 1.00 13.47 108 ARG A O 1
ATOM 885 N N . LYS A 1 109 ? 38.044 45.069 12.106 1.00 10.41 109 LYS A N 1
ATOM 886 C CA . LYS A 1 109 ? 39.121 44.272 11.512 1.00 12.48 109 LYS A CA 1
ATOM 887 C C . LYS A 1 109 ? 40.359 44.304 12.415 1.00 10.50 109 LYS A C 1
ATOM 888 O O . LYS A 1 109 ? 41.039 43.298 12.573 1.00 9.73 109 LYS A O 1
ATOM 894 N N . LEU A 1 110 ? 40.647 45.470 12.990 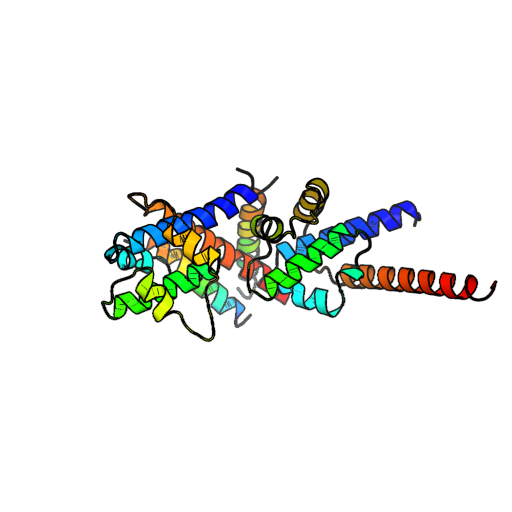1.00 13.88 110 LEU A N 1
ATOM 895 C CA . LEU A 1 110 ? 41.794 45.645 13.892 1.00 15.76 110 LEU A CA 1
ATOM 896 C C . LEU A 1 110 ? 41.594 44.777 15.121 1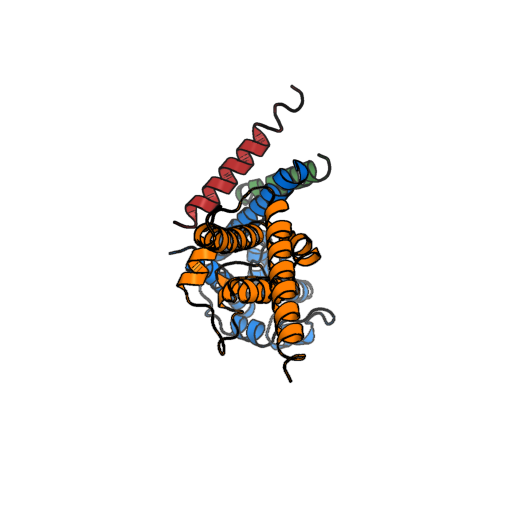.00 14.54 110 LEU A C 1
ATOM 897 O O . LEU A 1 110 ? 42.531 44.142 15.602 1.00 13.11 110 LEU A O 1
ATOM 902 N N . PHE A 1 111 ? 40.354 44.743 15.606 1.00 13.27 111 PHE A N 1
ATOM 903 C CA . PHE A 1 111 ? 40.002 43.964 16.780 1.00 15.05 111 PHE A CA 1
ATOM 904 C C . PHE A 1 111 ? 40.100 42.466 16.497 1.00 14.66 111 PHE A C 1
ATOM 905 O O . PHE A 1 111 ? 40.581 41.700 17.329 1.00 14.35 111 PHE A O 1
ATOM 913 N N . GLY A 1 112 ? 39.637 42.045 15.329 1.00 13.97 112 GLY A N 1
ATOM 914 C CA . GLY A 1 112 ? 39.727 40.637 14.993 1.00 16.15 112 GLY A CA 1
ATOM 915 C C . GLY A 1 112 ? 41.183 40.200 14.961 1.00 18.50 112 GLY A C 1
ATOM 916 O O . GLY A 1 112 ? 41.549 39.162 15.526 1.00 18.33 112 GLY A O 1
ATOM 917 N N . LEU A 1 113 ? 42.014 41.014 14.309 1.00 18.49 113 LEU A N 1
ATOM 918 C CA . LEU A 1 113 ? 43.448 40.762 14.173 1.00 19.00 113 LEU A CA 1
ATOM 919 C C . LEU A 1 113 ? 44.150 40.811 15.532 1.00 18.73 113 LEU A C 1
ATOM 920 O O . LEU A 1 113 ? 45.038 40.005 15.812 1.00 17.29 113 LEU A O 1
ATOM 925 N N . ALA A 1 114 ? 43.754 41.761 16.371 1.00 21.13 114 ALA A N 1
ATOM 926 C CA . ALA A 1 114 ? 44.338 41.890 17.700 1.00 23.21 114 ALA A CA 1
ATOM 927 C C . ALA A 1 114 ? 44.078 40.597 18.479 1.00 25.78 114 ALA A C 1
ATOM 928 O O . ALA A 1 114 ? 44.950 40.091 19.178 1.00 27.51 114 ALA A O 1
ATOM 930 N N . ASN A 1 115 ? 42.866 40.067 18.347 1.00 35.07 115 ASN A N 1
ATOM 931 C CA . ASN A 1 115 ? 42.506 38.817 19.003 1.00 41.46 115 ASN A CA 1
ATOM 932 C C . ASN A 1 115 ? 43.395 37.703 18.458 1.00 45.73 115 ASN A C 1
ATOM 933 O O . ASN A 1 115 ? 44.232 37.155 19.177 1.00 51.22 115 ASN A O 1
ATOM 938 N N . THR A 1 116 ? 43.194 37.381 17.181 1.00 46.98 116 THR A N 1
ATOM 939 C CA . THR A 1 116 ? 43.935 36.328 16.491 1.00 48.55 116 THR A CA 1
ATOM 940 C C . THR A 1 116 ? 45.413 36.328 16.827 1.00 47.62 116 THR A C 1
ATOM 941 O O . THR A 1 116 ? 46.036 35.271 16.943 1.00 50.14 116 THR A O 1
ATOM 945 N N . ILE A 1 117 ? 45.983 37.514 16.979 1.00 41.60 117 ILE A N 1
ATOM 946 C CA . ILE A 1 117 ? 47.386 37.576 17.310 1.00 38.11 117 ILE A CA 1
ATOM 947 C C . ILE A 1 117 ? 47.640 37.039 18.713 1.00 39.06 117 ILE A C 1
ATOM 948 O O . ILE A 1 117 ? 48.436 36.122 18.889 1.00 39.85 117 ILE A O 1
ATOM 953 N N . ARG A 1 118 ? 46.972 37.603 19.715 1.00 40.49 118 ARG A N 1
ATOM 954 C CA . ARG A 1 118 ? 47.176 37.136 21.083 1.00 42.69 118 ARG A CA 1
ATOM 955 C C . ARG A 1 118 ? 46.666 35.701 21.240 1.00 43.99 118 ARG A C 1
ATOM 956 O O . ARG A 1 118 ? 46.814 35.089 22.297 1.00 40.49 118 ARG A O 1
ATOM 964 N N . GLU A 1 119 ? 46.068 35.171 20.177 1.00 46.73 119 GLU A N 1
ATOM 965 C CA . GLU A 1 119 ? 45.537 33.811 20.189 1.00 51.24 119 GLU A CA 1
ATOM 966 C C . GLU A 1 119 ? 46.622 32.842 19.727 1.00 54.97 119 GLU A C 1
ATOM 967 O O . GLU A 1 119 ? 46.764 31.741 20.261 1.00 55.03 119 GLU A O 1
ATOM 973 N N . GLN A 1 120 ? 47.376 33.265 18.716 1.00 60.16 120 GLN A N 1
ATOM 974 C CA . GLN A 1 120 ? 48.453 32.457 18.162 1.00 63.25 120 GLN A CA 1
ATOM 975 C C . GLN A 1 120 ? 49.652 32.472 19.100 1.00 64.21 120 GLN A C 1
ATOM 976 O O . GLN A 1 120 ? 50.572 31.668 18.964 1.00 67.78 120 GLN A O 1
ATOM 982 N N . ALA A 1 121 ? 49.636 33.397 20.053 1.00 63.21 121 ALA A N 1
ATOM 983 C CA . ALA A 1 121 ? 50.712 33.506 21.028 1.00 62.08 121 ALA A CA 1
ATOM 984 C C . ALA A 1 121 ? 50.422 32.534 22.164 1.00 63.26 121 ALA A C 1
ATOM 985 O O . ALA A 1 121 ? 51.290 32.235 22.981 1.00 62.08 121 ALA A O 1
ATOM 987 N N . HIS A 1 122 ? 49.186 32.046 22.191 1.00 64.15 122 HIS A N 1
ATOM 988 C CA . HIS A 1 122 ? 48.709 31.109 23.200 1.00 54.55 122 HIS A CA 1
ATOM 989 C C . HIS A 1 122 ? 48.815 31.693 24.610 1.00 58.43 122 HIS A C 1
ATOM 990 O O . HIS A 1 122 ? 47.742 31.857 25.233 1.00 62.04 122 HIS A O 1
ATOM 997 N N . MET B 1 1 ? 39.224 27.904 51.444 1.00 52.12 1 MET B N 1
ATOM 998 C CA . MET B 1 1 ? 38.129 28.409 50.571 1.00 51.54 1 MET B CA 1
ATOM 999 C C . MET B 1 1 ? 36.780 28.438 51.288 1.00 49.94 1 MET B C 1
ATOM 1000 O O . MET B 1 1 ? 36.224 27.389 51.640 1.00 48.85 1 MET B O 1
ATOM 1005 N N . ASP B 1 2 ? 36.258 29.643 51.499 1.00 43.99 2 ASP B N 1
ATOM 1006 C CA . ASP B 1 2 ? 34.962 29.800 52.145 1.00 39.86 2 ASP B CA 1
ATOM 1007 C C . ASP B 1 2 ? 33.905 29.367 51.130 1.00 36.37 2 ASP B C 1
ATOM 1008 O O . ASP B 1 2 ? 34.072 29.585 49.928 1.00 36.52 2 ASP B O 1
ATOM 1013 N N . HIS B 1 3 ? 32.828 28.744 51.601 1.00 28.92 3 HIS B N 1
ATOM 1014 C CA . HIS B 1 3 ? 31.796 28.293 50.681 1.00 23.15 3 HIS B CA 1
ATOM 1015 C C . HIS B 1 3 ? 31.117 29.451 49.947 1.00 21.35 3 HIS B C 1
ATOM 1016 O O . HIS B 1 3 ? 30.803 29.348 48.764 1.00 19.00 3 HIS B O 1
ATOM 1023 N N . LEU B 1 4 ? 30.890 30.548 50.660 1.00 20.07 4 LEU B N 1
ATOM 1024 C CA . LEU B 1 4 ? 30.253 31.726 50.088 1.00 18.28 4 LEU B CA 1
ATOM 1025 C C . LEU B 1 4 ? 31.163 32.312 49.025 1.00 20.60 4 LEU B C 1
ATOM 1026 O O . LEU B 1 4 ? 30.746 32.535 47.886 1.00 20.37 4 LEU B O 1
ATOM 1031 N N . LYS B 1 5 ? 32.407 32.567 49.422 1.00 21.15 5 LYS B N 1
ATOM 1032 C CA . LYS B 1 5 ? 33.428 33.121 48.543 1.00 22.36 5 LYS B CA 1
ATOM 1033 C C . LYS B 1 5 ? 33.496 32.327 47.243 1.00 18.13 5 LYS B C 1
ATOM 1034 O O . LYS B 1 5 ? 33.534 32.896 46.158 1.00 16.49 5 LYS B O 1
ATOM 1040 N N . HIS B 1 6 ? 33.528 31.005 47.380 1.00 16.14 6 HIS B N 1
ATOM 1041 C CA . HIS B 1 6 ? 33.598 30.085 46.250 1.00 13.52 6 HIS B CA 1
ATOM 1042 C C . HIS B 1 6 ? 32.470 30.337 45.268 1.00 10.49 6 HIS B C 1
ATOM 1043 O O . HIS B 1 6 ? 32.700 30.518 44.072 1.00 11.46 6 HIS B O 1
ATOM 1050 N N . LEU B 1 7 ? 31.249 30.336 45.785 1.00 8.49 7 LEU B N 1
ATOM 1051 C CA . LEU B 1 7 ? 30.070 30.561 44.968 1.00 5.58 7 LEU B CA 1
ATOM 1052 C C . LEU B 1 7 ? 30.187 31.879 44.227 1.00 3.10 7 LEU B C 1
ATOM 1053 O O . LEU B 1 7 ? 29.897 31.944 43.041 1.00 6.27 7 LEU B O 1
ATOM 1058 N N . GLN B 1 8 ? 30.600 32.920 44.946 1.00 4.65 8 GLN B N 1
ATOM 1059 C CA . GLN B 1 8 ? 30.759 34.260 44.386 1.00 8.79 8 GLN B CA 1
ATOM 1060 C C . GLN B 1 8 ? 31.814 34.221 43.284 1.00 9.68 8 GLN B C 1
ATOM 1061 O O . GLN B 1 8 ? 31.717 34.932 42.295 1.00 9.94 8 GLN B O 1
ATOM 1067 N N . GLN B 1 9 ? 32.808 33.361 43.479 1.00 12.92 9 GLN B N 1
ATOM 1068 C CA . GLN B 1 9 ? 33.918 33.157 42.557 1.00 14.77 9 GLN B CA 1
ATOM 1069 C C . GLN B 1 9 ? 33.410 32.516 41.260 1.00 14.87 9 GLN B C 1
ATOM 1070 O O . GLN B 1 9 ? 33.838 32.881 40.167 1.00 14.95 9 GLN B O 1
ATOM 1076 N N . LEU B 1 10 ? 32.493 31.564 41.397 1.00 13.29 10 LEU B N 1
ATOM 1077 C CA . LEU B 1 10 ? 31.909 30.870 40.260 1.00 12.57 10 LEU B CA 1
ATOM 1078 C C . LEU B 1 10 ? 31.106 31.852 39.404 1.00 12.76 10 LEU B C 1
ATOM 1079 O O . LEU B 1 10 ? 31.187 31.845 38.168 1.00 10.19 10 LEU B O 1
ATOM 1084 N N . GLN B 1 11 ? 30.339 32.703 40.073 1.00 7.79 11 GLN B N 1
ATOM 1085 C CA . GLN B 1 11 ? 29.546 33.685 39.375 1.00 8.16 11 GLN B CA 1
ATOM 1086 C C . GLN B 1 11 ? 30.468 34.664 38.628 1.00 8.38 11 GLN B C 1
ATOM 1087 O O . GLN B 1 11 ? 30.240 34.972 37.457 1.00 8.68 11 GLN B O 1
ATOM 1093 N N . ASN B 1 12 ? 31.509 35.132 39.311 1.00 8.12 12 ASN B N 1
ATOM 1094 C CA . ASN B 1 12 ? 32.469 36.075 38.746 1.00 11.43 12 ASN B CA 1
ATOM 1095 C C . ASN B 1 12 ? 33.216 35.487 37.545 1.00 11.40 12 ASN B C 1
ATOM 1096 O O . ASN B 1 12 ? 33.477 36.174 36.559 1.00 14.22 12 ASN B O 1
ATOM 1101 N N . ILE B 1 13 ? 33.558 34.211 37.640 1.00 14.89 13 ILE B N 1
ATOM 1102 C CA . ILE B 1 13 ? 34.265 33.513 36.576 1.00 16.76 13 ILE B CA 1
ATOM 1103 C C . ILE B 1 13 ? 33.422 33.346 35.317 1.00 11.24 13 ILE B C 1
ATOM 1104 O O . ILE B 1 13 ? 33.951 33.372 34.206 1.00 11.79 13 ILE B O 1
ATOM 1109 N N . GLU B 1 14 ? 32.120 33.154 35.498 1.00 9.81 14 GLU B N 1
ATOM 1110 C CA . GLU B 1 14 ? 31.216 32.968 34.374 1.00 9.80 14 GLU B CA 1
ATOM 1111 C C . GLU B 1 14 ? 31.078 34.239 33.561 1.00 8.26 14 GLU B C 1
ATOM 1112 O O . GLU B 1 14 ? 30.938 34.185 32.344 1.00 7.50 14 GLU B O 1
ATOM 1118 N N . ARG B 1 15 ? 31.110 35.379 34.237 1.00 8.65 15 ARG B N 1
ATOM 1119 C CA . ARG B 1 15 ? 30.999 36.659 33.561 1.00 9.43 15 ARG B CA 1
ATOM 1120 C C . ARG B 1 15 ? 32.268 36.918 32.768 1.00 10.99 15 ARG B C 1
ATOM 1121 O O . ARG B 1 15 ? 32.215 37.296 31.595 1.00 10.70 15 ARG B O 1
ATOM 1129 N N . ILE B 1 16 ? 33.414 36.726 33.415 1.00 10.51 16 ILE B N 1
ATOM 1130 C CA . ILE B 1 16 ? 34.682 36.971 32.749 1.00 11.35 16 ILE B CA 1
ATOM 1131 C C . ILE B 1 16 ? 34.782 36.139 31.473 1.00 12.95 16 ILE B C 1
ATOM 1132 O O . ILE B 1 16 ? 35.351 36.571 30.491 1.00 13.06 16 ILE B O 1
ATOM 1137 N N . VAL B 1 17 ? 34.205 34.945 31.502 1.00 13.93 17 VAL B N 1
ATOM 1138 C CA . VAL B 1 17 ? 34.221 34.056 30.354 1.00 11.78 17 VAL B CA 1
ATOM 1139 C C . VAL B 1 17 ? 33.322 34.594 29.252 1.00 12.75 17 VAL B C 1
ATOM 1140 O O . VAL B 1 17 ? 33.699 34.575 28.078 1.00 8.80 17 VAL B O 1
ATOM 1144 N N . LEU B 1 18 ? 32.136 35.069 29.648 1.00 12.05 18 LEU B N 1
ATOM 1145 C CA . LEU B 1 18 ? 31.143 35.616 28.720 1.00 12.72 18 LEU B CA 1
ATOM 1146 C C . LEU B 1 18 ? 31.641 36.955 28.178 1.00 14.54 18 LEU B C 1
ATOM 1147 O O . LEU B 1 18 ? 31.419 37.291 27.014 1.00 12.87 18 LEU B O 1
ATOM 1152 N N . SER B 1 19 ? 32.301 37.718 29.043 1.00 16.85 19 SER B N 1
ATOM 1153 C CA . SER B 1 19 ? 32.869 38.999 28.655 1.00 21.51 19 SER B CA 1
ATOM 1154 C C . SER B 1 19 ? 33.980 38.728 27.651 1.00 18.25 19 SER B C 1
ATOM 1155 O O . SER B 1 19 ? 34.179 39.508 26.727 1.00 20.59 19 SER B O 1
ATOM 1158 N N . GLY B 1 20 ? 34.694 37.620 27.841 1.00 14.65 20 GLY B N 1
ATOM 1159 C CA . GLY B 1 20 ? 35.769 37.258 26.927 1.00 14.25 20 GLY B CA 1
ATOM 1160 C C . GLY B 1 20 ? 35.244 36.912 25.540 1.00 12.55 20 GLY B C 1
ATOM 1161 O O . GLY B 1 20 ? 35.860 37.241 24.528 1.00 8.93 20 GLY B O 1
ATOM 1162 N N . ILE B 1 21 ? 34.098 36.241 25.502 1.00 14.25 21 ILE B N 1
ATOM 1163 C CA . ILE B 1 21 ? 33.452 35.848 24.248 1.00 16.88 21 ILE B CA 1
ATOM 1164 C C . ILE B 1 21 ? 32.999 37.084 23.469 1.00 17.14 21 ILE B C 1
ATOM 1165 O O . ILE B 1 21 ? 32.991 37.084 22.232 1.00 17.49 21 ILE B O 1
ATOM 1170 N N . VAL B 1 22 ? 32.626 38.129 24.205 1.00 17.93 22 VAL B N 1
ATOM 1171 C CA . VAL B 1 22 ? 32.181 39.381 23.604 1.00 20.73 22 VAL B CA 1
ATOM 1172 C C . VAL B 1 22 ? 33.352 40.110 22.947 1.00 19.78 22 VAL B C 1
ATOM 1173 O O . VAL B 1 22 ? 33.164 40.881 22.012 1.00 17.68 22 VAL B O 1
ATOM 1177 N N . LEU B 1 23 ? 34.557 39.856 23.447 1.00 22.04 23 LEU B N 1
ATOM 1178 C CA . LEU B 1 23 ? 35.785 40.457 22.916 1.00 21.73 23 LEU B CA 1
ATOM 1179 C C . LEU B 1 23 ? 36.286 39.675 21.692 1.00 20.24 23 LEU B C 1
ATOM 1180 O O . LEU B 1 23 ? 36.850 40.252 20.755 1.00 18.80 23 LEU B O 1
ATOM 1185 N N . ALA B 1 24 ? 36.093 38.359 21.721 1.00 17.81 24 ALA B N 1
ATOM 1186 C CA . ALA B 1 24 ? 36.487 37.501 20.612 1.00 17.12 24 ALA B CA 1
ATOM 1187 C C . ALA B 1 24 ? 35.351 36.523 20.351 1.00 18.31 24 ALA B C 1
ATOM 1188 O O . ALA B 1 24 ? 35.393 35.383 20.815 1.00 19.61 24 ALA B O 1
ATOM 1190 N N . ASN B 1 25 ? 34.339 36.975 19.609 1.00 16.35 25 ASN B N 1
ATOM 1191 C CA . ASN B 1 25 ? 33.165 36.154 19.296 1.00 16.84 25 ASN B CA 1
ATOM 1192 C C . ASN B 1 25 ? 33.502 34.749 18.782 1.00 15.80 25 ASN B C 1
ATOM 1193 O O . ASN B 1 25 ? 32.659 33.852 18.807 1.00 10.92 25 ASN B O 1
ATOM 1198 N N . HIS B 1 26 ? 34.739 34.552 18.335 1.00 16.79 26 HIS B N 1
ATOM 1199 C CA . HIS B 1 26 ? 35.140 33.247 17.825 1.00 20.60 26 HIS B CA 1
ATOM 1200 C C . HIS B 1 26 ? 35.384 32.259 18.964 1.00 18.85 26 HIS B C 1
ATOM 1201 O O . HIS B 1 26 ? 35.273 31.047 18.777 1.00 16.59 26 HIS B O 1
ATOM 1208 N N . LYS B 1 27 ? 35.700 32.780 20.146 1.00 19.35 27 LYS B N 1
ATOM 1209 C CA . LYS B 1 27 ? 35.966 31.934 21.304 1.00 20.14 27 LYS B CA 1
ATOM 1210 C C . LYS B 1 27 ? 34.737 31.175 21.758 1.00 20.81 27 LYS B C 1
ATOM 1211 O O . LYS B 1 27 ? 34.832 30.286 22.616 1.00 21.02 27 LYS B O 1
ATOM 1217 N N . ILE B 1 28 ? 33.589 31.505 21.177 1.00 19.12 28 ILE B N 1
ATOM 1218 C CA . ILE B 1 28 ? 32.342 30.864 21.575 1.00 19.28 28 ILE B CA 1
ATOM 1219 C C . ILE B 1 28 ? 32.273 29.413 21.123 1.00 21.53 28 ILE B C 1
ATOM 1220 O O . ILE B 1 28 ? 31.575 28.598 21.721 1.00 19.97 28 ILE B O 1
ATOM 1225 N N . GLU B 1 29 ? 33.017 29.089 20.074 1.00 25.11 29 GLU B N 1
ATOM 1226 C CA . GLU B 1 29 ? 33.037 27.726 19.546 1.00 28.18 29 GLU B CA 1
ATOM 1227 C C . GLU B 1 29 ? 33.776 26.817 20.523 1.00 29.99 29 GLU B C 1
ATOM 1228 O O . GLU B 1 29 ? 33.325 25.712 20.839 1.00 29.82 29 GLU B O 1
ATOM 1234 N N . GLU B 1 30 ? 34.909 27.308 21.011 1.00 29.84 30 GLU B N 1
ATOM 1235 C CA . GLU B 1 30 ? 35.722 26.558 21.947 1.00 29.28 30 GLU B CA 1
ATOM 1236 C C . GLU B 1 30 ? 34.972 26.357 23.268 1.00 28.31 30 GLU B C 1
ATOM 1237 O O . GLU B 1 30 ? 34.867 25.236 23.772 1.00 27.69 30 GLU B O 1
ATOM 1243 N N . VAL B 1 31 ? 34.441 27.448 23.813 1.00 26.55 31 VAL B N 1
ATOM 1244 C CA . VAL B 1 31 ? 33.693 27.412 25.063 1.00 21.84 31 VAL B CA 1
ATOM 1245 C C . VAL B 1 31 ? 32.499 26.465 24.988 1.00 21.67 31 VAL B C 1
ATOM 1246 O O . VAL B 1 31 ? 32.233 25.731 25.938 1.00 22.27 31 VAL B O 1
ATOM 1250 N N . HIS B 1 32 ? 31.795 26.484 23.855 1.00 22.72 32 HIS B N 1
ATOM 1251 C CA . HIS B 1 32 ? 30.610 25.644 23.638 1.00 22.17 32 HIS B CA 1
ATOM 1252 C C . HIS B 1 32 ? 30.980 24.167 23.491 1.00 23.04 32 HIS B C 1
ATOM 1253 O O . HIS B 1 32 ? 30.128 23.287 23.636 1.00 23.26 32 HIS B O 1
ATOM 1260 N N . SER B 1 33 ? 32.249 23.898 23.199 1.00 21.76 33 SER B N 1
ATOM 1261 C CA . SER B 1 33 ? 32.708 22.523 23.038 1.00 20.45 33 SER B CA 1
ATOM 1262 C C . SER B 1 33 ? 32.843 21.864 24.402 1.00 19.80 33 SER B C 1
ATOM 1263 O O . SER B 1 33 ? 33.203 20.687 24.506 1.00 17.09 33 SER B O 1
ATOM 1266 N N . VAL B 1 34 ? 32.550 22.637 25.447 1.00 17.13 34 VAL B N 1
ATOM 1267 C CA . VAL B 1 34 ? 32.632 22.160 26.821 1.00 13.93 34 VAL B CA 1
ATOM 1268 C C . VAL B 1 34 ? 31.458 22.655 27.670 1.00 13.24 34 VAL B C 1
ATOM 1269 O O . VAL B 1 34 ? 31.178 22.098 28.722 1.00 14.70 34 VAL B O 1
ATOM 1273 N N . LEU B 1 35 ? 30.748 23.673 27.197 1.00 15.13 35 LEU B N 1
ATOM 1274 C CA . LEU B 1 35 ? 29.646 24.238 27.961 1.00 13.42 35 LEU B CA 1
ATOM 1275 C C . LEU B 1 35 ? 28.321 24.455 27.248 1.00 11.82 35 LEU B C 1
ATOM 1276 O O . LEU B 1 35 ? 28.275 24.918 26.119 1.00 15.86 35 LEU B O 1
ATOM 1281 N N . GLU B 1 36 ? 27.240 24.110 27.934 1.00 10.97 36 GLU B N 1
ATOM 1282 C CA . GLU B 1 36 ? 25.891 24.336 27.435 1.00 11.80 36 GLU B CA 1
ATOM 1283 C C . GLU B 1 36 ? 25.354 25.432 28.361 1.00 6.00 36 GLU B C 1
ATOM 1284 O O . GLU B 1 36 ? 25.902 25.651 29.439 1.00 4.94 36 GLU B O 1
ATOM 1290 N N . PRO B 1 37 ? 24.287 26.139 27.956 1.00 9.89 37 PRO B N 1
ATOM 1291 C CA . PRO B 1 37 ? 23.746 27.195 28.832 1.00 6.53 37 PRO B CA 1
ATOM 1292 C C . PRO B 1 37 ? 23.417 26.640 30.229 1.00 8.00 37 PRO B C 1
ATOM 1293 O O . PRO B 1 37 ? 23.790 27.222 31.259 1.00 10.82 37 PRO B O 1
ATOM 1297 N N . SER B 1 38 ? 22.739 25.498 30.251 1.00 5.65 38 SER B N 1
ATOM 1298 C CA . SER B 1 38 ? 22.351 24.843 31.491 1.00 6.39 38 SER B CA 1
ATOM 1299 C C . SER B 1 38 ? 23.537 24.564 32.419 1.00 7.68 38 SER B C 1
ATOM 1300 O O . SER B 1 38 ? 23.345 24.202 33.577 1.00 7.67 38 SER B O 1
ATOM 1303 N N . ASP B 1 39 ? 24.765 24.729 31.927 1.00 5.59 39 ASP B N 1
ATOM 1304 C CA . ASP B 1 39 ? 25.924 24.484 32.778 1.00 5.22 39 ASP B CA 1
ATOM 1305 C C . ASP B 1 39 ? 26.359 25.688 33.587 1.00 4.12 39 ASP B C 1
ATOM 1306 O O . ASP B 1 39 ? 27.329 25.599 34.334 1.00 2.34 39 ASP B O 1
ATOM 1311 N N . PHE B 1 40 ? 25.654 26.809 33.435 1.00 6.54 40 PHE B N 1
ATOM 1312 C CA . PHE B 1 40 ? 26.002 28.021 34.180 1.00 3.34 40 PHE B CA 1
ATOM 1313 C C . PHE B 1 40 ? 25.266 28.054 35.504 1.00 3.07 40 PHE B C 1
ATOM 1314 O O . PHE B 1 40 ? 24.099 27.710 35.572 1.00 3.35 40 PHE B O 1
ATOM 1322 N N . TYR B 1 41 ? 25.979 28.473 36.544 1.00 4.47 41 TYR B N 1
ATOM 1323 C CA . TYR B 1 41 ? 25.473 28.558 37.912 1.00 2.89 41 TYR B CA 1
ATOM 1324 C C . TYR B 1 41 ? 24.435 29.673 38.069 1.00 2.97 41 TYR B C 1
ATOM 1325 O O . TYR B 1 41 ? 23.342 29.449 38.595 1.00 2.05 41 TYR B O 1
ATOM 1334 N N . TYR B 1 42 ? 24.781 30.874 37.624 1.00 1.68 42 TYR B N 1
ATOM 1335 C CA . TYR B 1 42 ? 23.851 31.996 37.682 1.00 5.78 42 TYR B CA 1
ATOM 1336 C C . TYR B 1 42 ? 23.048 31.895 36.379 1.00 3.74 42 TYR B C 1
ATOM 1337 O O . TYR B 1 42 ? 23.582 32.113 35.300 1.00 5.08 42 TYR B O 1
ATOM 1346 N N . PRO B 1 43 ? 21.759 31.551 36.470 1.00 3.63 43 PRO B N 1
ATOM 1347 C CA . PRO B 1 43 ? 20.882 31.403 35.302 1.00 3.98 43 PRO B CA 1
ATOM 1348 C C . PRO B 1 43 ? 20.947 32.492 34.234 1.00 2.99 43 PRO B C 1
ATOM 1349 O O . PRO B 1 43 ? 20.935 32.197 33.045 1.00 2.44 43 PRO B O 1
ATOM 1353 N N . PRO B 1 44 ? 20.992 33.767 34.643 1.00 7.21 44 PRO B N 1
ATOM 1354 C CA . PRO B 1 44 ? 21.056 34.834 33.632 1.00 6.53 44 PRO B CA 1
ATOM 1355 C C . PRO B 1 44 ? 22.296 34.749 32.726 1.00 7.52 44 PRO B C 1
ATOM 1356 O O . PRO B 1 44 ? 22.289 35.261 31.597 1.00 9.14 44 PRO B O 1
ATOM 1360 N N . ASN B 1 45 ? 23.357 34.120 33.229 1.00 4.24 45 ASN B N 1
ATOM 1361 C CA . ASN B 1 45 ? 24.586 33.969 32.458 1.00 3.60 45 ASN B CA 1
ATOM 1362 C C . ASN B 1 45 ? 24.387 32.876 31.422 1.00 3.01 45 ASN B C 1
ATOM 1363 O O . ASN B 1 45 ? 24.935 32.943 30.328 1.00 3.82 45 ASN B O 1
ATOM 1368 N N . GLY B 1 46 ? 23.619 31.851 31.786 1.00 7.02 46 GLY B N 1
ATOM 1369 C CA . GLY B 1 46 ? 23.332 30.780 30.852 1.00 4.54 46 GLY B CA 1
ATOM 1370 C C . GLY B 1 46 ? 22.432 31.343 29.762 1.00 5.34 46 GLY B C 1
ATOM 1371 O O . GLY B 1 46 ? 22.633 31.090 28.571 1.00 6.97 46 GLY B O 1
ATOM 1372 N N . LEU B 1 47 ? 21.428 32.115 30.164 1.00 7.14 47 LEU B N 1
ATOM 1373 C CA . LEU B 1 47 ? 20.507 32.717 29.208 1.00 8.15 47 LEU B CA 1
ATOM 1374 C C . LEU B 1 47 ? 21.311 33.549 28.204 1.00 9.79 47 LEU B C 1
ATOM 1375 O O . LEU B 1 47 ? 21.027 33.535 26.994 1.00 4.39 47 LEU B O 1
ATOM 1380 N N . PHE B 1 48 ? 22.311 34.268 28.720 1.00 6.23 48 PHE B N 1
ATOM 1381 C CA . PHE B 1 48 ? 23.190 35.091 27.893 1.00 8.66 48 PHE B CA 1
ATOM 1382 C C . PHE B 1 48 ? 23.938 34.175 26.921 1.00 9.88 48 PHE B C 1
ATOM 1383 O O . PHE B 1 48 ? 23.935 34.416 25.718 1.00 8.31 48 PHE B O 1
ATOM 1391 N N . PHE B 1 49 ? 24.569 33.127 27.447 1.00 8.20 49 PHE B N 1
ATOM 1392 C CA . PHE B 1 49 ? 25.301 32.179 26.607 1.00 12.35 49 PHE B CA 1
ATOM 1393 C C . PHE B 1 49 ? 24.397 31.657 25.482 1.00 15.00 49 PHE B C 1
ATOM 1394 O O . PHE B 1 49 ? 24.835 31.425 24.354 1.00 13.82 49 PHE B O 1
ATOM 1402 N N . GLU B 1 50 ? 23.124 31.487 25.814 1.00 15.37 50 GLU B N 1
ATOM 1403 C CA . GLU B 1 50 ? 22.121 30.977 24.896 1.00 15.64 50 GLU B CA 1
ATOM 1404 C C . GLU B 1 50 ? 21.902 31.937 23.733 1.00 16.40 50 GLU B C 1
ATOM 1405 O O . GLU B 1 50 ? 21.983 31.547 22.567 1.00 15.61 50 GLU B O 1
ATOM 1411 N N . ILE B 1 51 ? 21.620 33.198 24.055 1.00 18.17 51 ILE B N 1
ATOM 1412 C CA . ILE B 1 51 ? 21.391 34.204 23.026 1.00 18.18 51 ILE B CA 1
ATOM 1413 C C . ILE B 1 51 ? 22.643 34.366 22.170 1.00 19.92 51 ILE B C 1
ATOM 1414 O O . ILE B 1 51 ? 22.555 34.610 20.963 1.00 22.46 51 ILE B O 1
ATOM 1419 N N . ALA B 1 52 ? 23.807 34.214 22.792 1.00 16.64 52 ALA B N 1
ATOM 1420 C CA . ALA B 1 52 ? 25.066 34.352 22.074 1.00 19.20 52 ALA B CA 1
ATOM 1421 C C . ALA B 1 52 ? 25.215 33.210 21.081 1.00 18.43 52 ALA B C 1
ATOM 1422 O O . ALA B 1 52 ? 25.556 33.430 19.921 1.00 17.49 52 ALA B O 1
ATOM 1424 N N . LEU B 1 53 ? 24.952 31.989 21.543 1.00 21.99 53 LEU B N 1
ATOM 1425 C CA . LEU B 1 53 ? 25.039 30.810 20.684 1.00 22.91 53 LEU B CA 1
ATOM 1426 C C . LEU B 1 53 ? 24.154 31.023 19.466 1.00 20.99 53 LEU B C 1
ATOM 1427 O O . LEU B 1 53 ? 24.544 30.704 18.347 1.00 20.71 53 LEU B O 1
ATOM 1432 N N . LYS B 1 54 ? 22.959 31.564 19.699 1.00 21.65 54 LYS B N 1
ATOM 1433 C CA . LYS B 1 54 ? 22.011 31.833 18.619 1.00 22.59 54 LYS B CA 1
ATOM 1434 C C . LYS B 1 54 ? 22.529 32.919 17.667 1.00 22.13 54 LYS B C 1
ATOM 1435 O O . LYS B 1 54 ? 22.432 32.773 16.451 1.00 20.91 54 LYS B O 1
ATOM 1441 N N . LEU B 1 55 ? 23.092 33.990 18.222 1.00 19.02 55 LEU B N 1
ATOM 1442 C CA . LEU B 1 55 ? 23.630 35.080 17.413 1.00 17.96 55 LEU B CA 1
ATOM 1443 C C . LEU B 1 55 ? 24.806 34.654 16.547 1.00 20.38 55 LEU B C 1
ATOM 1444 O O . LEU B 1 55 ? 25.014 35.200 15.469 1.00 20.85 55 LEU B O 1
ATOM 1449 N N . HIS B 1 56 ? 25.575 33.681 17.021 1.00 24.37 56 HIS B N 1
ATOM 1450 C CA . HIS B 1 56 ? 26.747 33.211 16.289 1.00 27.07 56 HIS B CA 1
ATOM 1451 C C . HIS B 1 56 ? 26.395 32.237 15.172 1.00 30.27 56 HIS B C 1
ATOM 1452 O O . HIS B 1 56 ? 27.185 32.029 14.247 1.00 29.95 56 HIS B O 1
ATOM 1459 N N . GLU B 1 57 ? 25.218 31.628 15.275 1.00 28.96 57 GLU B N 1
ATOM 1460 C CA . GLU B 1 57 ? 24.751 30.679 14.274 1.00 30.68 57 GLU B CA 1
ATOM 1461 C C . GLU B 1 57 ? 24.188 31.441 13.092 1.00 31.98 57 GLU B C 1
ATOM 1462 O O . GLU B 1 57 ? 23.992 30.885 12.011 1.00 28.12 57 GLU B O 1
ATOM 1468 N N . GLU B 1 58 ? 23.935 32.723 13.320 1.00 33.84 58 GLU B N 1
ATOM 1469 C CA . GLU B 1 58 ? 23.388 33.608 12.307 1.00 33.98 58 GLU B CA 1
ATOM 1470 C C . GLU B 1 58 ? 24.465 34.577 11.871 1.00 33.31 58 GLU B C 1
ATOM 1471 O O . GLU B 1 58 ? 24.200 35.524 11.136 1.00 35.03 58 GLU B O 1
ATOM 1477 N N . ASP B 1 59 ? 25.680 34.328 12.344 1.00 34.86 59 ASP B N 1
ATOM 1478 C CA . ASP B 1 59 ? 26.838 35.153 12.027 1.00 32.38 59 ASP B CA 1
ATOM 1479 C C . ASP B 1 59 ? 26.639 36.618 12.413 1.00 30.20 59 ASP B C 1
ATOM 1480 O O . ASP B 1 59 ? 27.261 37.519 11.839 1.00 30.62 59 ASP B O 1
ATOM 1485 N N . CYS B 1 60 ? 25.772 36.854 13.396 1.00 27.72 60 CYS B N 1
ATOM 1486 C CA . CYS B 1 60 ? 25.527 38.211 13.871 1.00 25.64 60 CYS B CA 1
ATOM 1487 C C . CYS B 1 60 ? 26.494 38.498 15.012 1.00 24.81 60 CYS B C 1
ATOM 1488 O O . CYS B 1 60 ? 26.739 37.642 15.866 1.00 27.02 60 CYS B O 1
ATOM 1491 N N . PRO B 1 61 ? 27.064 39.707 15.042 1.00 18.08 61 PRO B N 1
ATOM 1492 C CA . PRO B 1 61 ? 27.998 40.018 16.117 1.00 14.37 61 PRO B CA 1
ATOM 1493 C C . PRO B 1 61 ? 27.397 39.779 17.504 1.00 14.45 61 PRO B C 1
ATOM 1494 O O . PRO B 1 61 ? 26.185 39.842 17.689 1.00 13.12 61 PRO B O 1
ATOM 1498 N N . ILE B 1 62 ? 28.251 39.477 18.474 1.00 11.11 62 ILE B N 1
ATOM 1499 C CA . ILE B 1 62 ? 27.784 39.288 19.836 1.00 8.89 62 ILE B CA 1
ATOM 1500 C C . ILE B 1 62 ? 28.248 40.517 20.593 1.00 8.62 62 ILE B C 1
ATOM 1501 O O . ILE B 1 62 ? 29.391 40.590 21.023 1.00 7.83 62 ILE B O 1
ATOM 1506 N N . ASP B 1 63 ? 27.367 41.499 20.730 1.00 10.23 63 ASP B N 1
ATOM 1507 C CA . ASP B 1 63 ? 27.719 42.721 21.434 1.00 9.95 63 ASP B CA 1
ATOM 1508 C C . ASP B 1 63 ? 26.547 43.233 22.257 1.00 8.41 63 ASP B C 1
ATOM 1509 O O . ASP B 1 63 ? 25.476 42.624 22.275 1.00 8.42 63 ASP B O 1
ATOM 1514 N N . GLU B 1 64 ? 26.766 44.339 22.954 1.00 10.16 64 GLU B N 1
ATOM 1515 C CA . GLU B 1 64 ? 25.734 44.935 23.784 1.00 12.83 64 GLU B CA 1
ATOM 1516 C C . GLU B 1 64 ? 24.445 45.164 22.991 1.00 12.36 64 GLU B C 1
ATOM 1517 O O . GLU B 1 64 ? 23.352 44.812 23.454 1.00 11.08 64 GLU B O 1
ATOM 1523 N N . ASN B 1 65 ? 24.580 45.745 21.797 1.00 11.94 65 ASN B N 1
ATOM 1524 C CA . ASN B 1 65 ? 23.429 46.026 20.931 1.00 10.79 65 ASN B CA 1
ATOM 1525 C C . ASN B 1 65 ? 22.607 44.786 20.612 1.00 9.28 65 ASN B C 1
ATOM 1526 O O . ASN B 1 65 ? 21.460 44.682 21.016 1.00 8.65 65 ASN B O 1
ATOM 1531 N N . PHE B 1 66 ? 23.191 43.834 19.903 1.00 9.36 66 PHE B N 1
ATOM 1532 C CA . PHE B 1 66 ? 22.449 42.641 19.533 1.00 9.36 66 PHE B CA 1
ATOM 1533 C C . PHE B 1 66 ? 22.019 41.707 20.656 1.00 11.18 66 PHE B C 1
ATOM 1534 O O . PHE B 1 66 ? 21.021 40.994 20.520 1.00 7.45 66 PHE B O 1
ATOM 1542 N N . ILE B 1 67 ? 22.748 41.711 21.771 1.00 13.68 67 ILE B N 1
ATOM 1543 C CA . ILE B 1 67 ? 22.376 40.839 22.874 1.00 14.96 67 ILE B CA 1
ATOM 1544 C C . ILE B 1 67 ? 21.044 41.320 23.401 1.00 14.90 67 ILE B C 1
ATOM 1545 O O . ILE B 1 67 ? 20.175 40.523 23.730 1.00 15.53 67 ILE B O 1
ATOM 1550 N N . ARG B 1 68 ? 20.879 42.634 23.454 1.00 19.23 68 ARG B N 1
ATOM 1551 C CA . ARG B 1 68 ? 19.646 43.212 23.956 1.00 21.71 68 ARG B CA 1
ATOM 1552 C C . ARG B 1 68 ? 18.535 43.144 22.917 1.00 26.61 68 ARG B C 1
ATOM 1553 O O . ARG B 1 68 ? 17.356 43.123 23.266 1.00 25.70 68 ARG B O 1
ATOM 1561 N N . GLN B 1 69 ? 18.907 43.127 21.6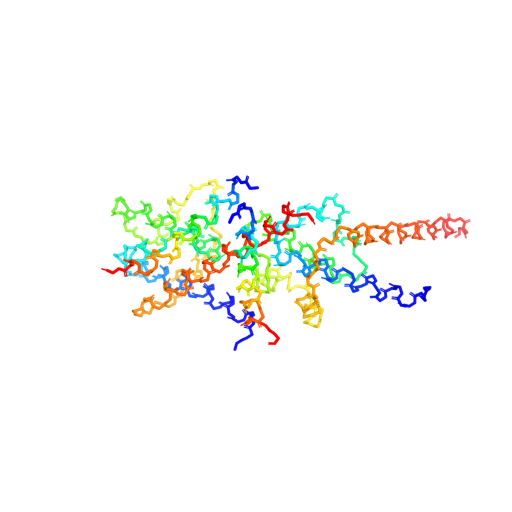42 1.00 26.65 69 GLN B N 1
ATOM 1562 C CA . GLN B 1 69 ? 17.914 43.036 20.584 1.00 30.10 69 GLN B CA 1
ATOM 1563 C C . GLN B 1 69 ? 17.394 41.604 20.484 1.00 33.46 69 GLN B C 1
ATOM 1564 O O . GLN B 1 69 ? 16.213 41.386 20.249 1.00 34.67 69 GLN B O 1
ATOM 1570 N N . LYS B 1 70 ? 18.278 40.630 20.682 1.00 36.93 70 LYS B N 1
ATOM 1571 C CA . LYS B 1 70 ? 17.900 39.220 20.579 1.00 40.67 70 LYS B CA 1
ATOM 1572 C C . LYS B 1 70 ? 17.358 38.594 21.870 1.00 41.65 70 LYS B C 1
ATOM 1573 O O . LYS B 1 70 ? 17.174 37.379 21.945 1.00 45.19 70 LYS B O 1
ATOM 1579 N N . MET B 1 71 ? 17.104 39.417 22.884 1.00 39.34 71 MET B N 1
ATOM 1580 C CA . MET B 1 71 ? 16.562 38.923 24.147 1.00 36.40 71 MET B CA 1
ATOM 1581 C C . MET B 1 71 ? 15.074 38.593 23.987 1.00 36.08 71 MET B C 1
ATOM 1582 O O . MET B 1 71 ? 14.281 39.441 23.583 1.00 32.98 71 MET B O 1
ATOM 1587 N N . PRO B 1 72 ? 14.675 37.356 24.352 1.00 38.61 72 PRO B N 1
ATOM 1588 C CA . PRO B 1 72 ? 13.306 36.813 24.272 1.00 40.97 72 PRO B CA 1
ATOM 1589 C C . PRO B 1 72 ? 12.103 37.714 24.576 1.00 44.36 72 PRO B C 1
ATOM 1590 O O . PRO B 1 72 ? 10.974 37.400 24.199 1.00 46.07 72 PRO B O 1
ATOM 1594 N N . LYS B 1 73 ? 12.343 38.831 25.247 1.00 44.84 73 LYS B N 1
ATOM 1595 C CA . LYS B 1 73 ? 11.274 39.790 25.566 1.00 44.67 73 LYS B CA 1
ATOM 1596 C C . LYS B 1 73 ? 9.940 39.202 26.140 1.00 48.61 73 LYS B C 1
ATOM 1597 O O . LYS B 1 73 ? 8.875 39.819 26.043 1.00 48.65 73 LYS B O 1
ATOM 1603 N N . ASP B 1 74 ? 10.003 37.993 26.686 1.00 51.53 74 ASP B N 1
ATOM 1604 C CA . ASP B 1 74 ? 8.878 37.356 27.322 1.00 53.37 74 ASP B CA 1
ATOM 1605 C C . ASP B 1 74 ? 9.538 37.110 28.655 1.00 52.83 74 ASP B C 1
ATOM 1606 O O . ASP B 1 74 ? 8.949 37.197 29.732 1.00 54.89 74 ASP B O 1
ATOM 1611 N N . LYS B 1 75 ? 10.826 36.848 28.505 1.00 56.29 75 LYS B N 1
ATOM 1612 C CA . LYS B 1 75 ? 11.788 36.596 29.550 1.00 56.08 75 LYS B CA 1
ATOM 1613 C C . LYS B 1 75 ? 12.896 37.591 29.211 1.00 56.12 75 LYS B C 1
ATOM 1614 O O . LYS B 1 75 ? 13.230 37.773 28.037 1.00 59.33 75 LYS B O 1
ATOM 1620 N N . GLN B 1 76 ? 13.441 38.251 30.224 1.00 53.25 76 GLN B N 1
ATOM 1621 C CA . GLN B 1 76 ? 14.492 39.226 29.990 1.00 50.40 76 GLN B CA 1
ATOM 1622 C C . GLN B 1 76 ? 15.610 39.150 31.026 1.00 48.17 76 GLN B C 1
ATOM 1623 O O . GLN B 1 76 ? 15.428 38.607 32.117 1.00 49.73 76 GLN B O 1
ATOM 1629 N N . ILE B 1 77 ? 16.772 39.686 30.664 1.00 40.27 77 ILE B N 1
ATOM 1630 C CA . ILE B 1 77 ? 17.935 39.707 31.546 1.00 32.71 77 ILE B CA 1
ATOM 1631 C C . ILE B 1 77 ? 18.081 41.082 32.201 1.00 31.95 77 ILE B C 1
ATOM 1632 O O . ILE B 1 77 ? 18.449 42.054 31.540 1.00 30.97 77 ILE B O 1
ATOM 1637 N N . LYS B 1 78 ? 17.803 41.152 33.501 1.00 32.14 78 LYS B N 1
ATOM 1638 C CA . LYS B 1 78 ? 17.886 42.403 34.247 1.00 31.79 78 LYS B CA 1
ATOM 1639 C C . LYS B 1 78 ? 19.162 43.174 33.953 1.00 32.49 78 LYS B C 1
ATOM 1640 O O . LYS B 1 78 ? 20.266 42.623 34.030 1.00 34.13 78 LYS B O 1
ATOM 1646 N N . GLU B 1 79 ? 18.991 44.454 33.623 1.00 31.88 79 GLU B N 1
ATOM 1647 C CA . GLU B 1 79 ? 20.101 45.336 33.288 1.00 29.92 79 GLU B CA 1
ATOM 1648 C C . GLU B 1 79 ? 21.336 45.197 34.159 1.00 27.67 79 GLU B C 1
ATOM 1649 O O . GLU B 1 79 ? 22.461 45.294 33.661 1.00 26.77 79 GLU B O 1
ATOM 1655 N N . GLU B 1 80 ? 21.150 44.977 35.454 1.00 23.68 80 GLU B N 1
ATOM 1656 C CA . GLU B 1 80 ? 22.309 44.852 36.325 1.00 20.72 80 GLU B CA 1
ATOM 1657 C C . GLU B 1 80 ? 23.147 43.625 35.984 1.00 18.79 80 GLU B C 1
ATOM 1658 O O . GLU B 1 80 ? 24.367 43.636 36.152 1.00 14.66 80 GLU B O 1
ATOM 1664 N N . ASP B 1 81 ? 22.491 42.578 35.493 1.00 17.76 81 ASP B N 1
ATOM 1665 C CA . ASP B 1 81 ? 23.177 41.338 35.136 1.00 17.70 81 ASP B CA 1
ATOM 1666 C C . ASP B 1 81 ? 23.946 41.474 33.829 1.00 17.72 81 ASP B C 1
ATOM 1667 O O . ASP B 1 81 ? 24.917 40.751 33.591 1.00 11.55 81 ASP B O 1
ATOM 1672 N N . LEU B 1 82 ? 23.490 42.403 32.992 1.00 17.93 82 LEU B N 1
ATOM 1673 C CA . LEU B 1 82 ? 24.117 42.671 31.708 1.00 18.71 82 LEU B CA 1
ATOM 1674 C C . LEU B 1 82 ? 25.386 43.475 31.947 1.00 19.31 82 LEU B C 1
ATOM 1675 O O . LEU B 1 82 ? 26.473 43.061 31.548 1.00 18.54 82 LEU B O 1
ATOM 1680 N N . VAL B 1 83 ? 25.247 44.618 32.614 1.00 19.70 83 VAL B N 1
ATOM 1681 C CA . VAL B 1 83 ? 26.393 45.477 32.898 1.00 21.46 83 VAL B CA 1
ATOM 1682 C C . VAL B 1 83 ? 27.447 44.690 33.665 1.00 23.08 83 VAL B C 1
ATOM 1683 O O . VAL B 1 83 ? 28.640 45.002 33.601 1.00 22.60 83 VAL B O 1
ATOM 1687 N N . ALA B 1 84 ? 26.997 43.668 34.390 1.00 22.65 84 ALA B N 1
ATOM 1688 C CA . ALA B 1 84 ? 27.904 42.823 35.158 1.00 23.30 84 ALA B CA 1
ATOM 1689 C C . ALA B 1 84 ? 28.784 42.070 34.171 1.00 23.66 84 ALA B C 1
ATOM 1690 O O . ALA B 1 84 ? 30.011 42.024 34.303 1.00 24.42 84 ALA B O 1
ATOM 1692 N N . ILE B 1 85 ? 28.143 41.489 33.167 1.00 20.11 85 ILE B N 1
ATOM 1693 C CA . ILE B 1 85 ? 28.851 40.732 32.156 1.00 17.33 85 ILE B CA 1
ATOM 1694 C C . ILE B 1 85 ? 29.718 41.611 31.255 1.00 20.63 85 ILE B C 1
ATOM 1695 O O . ILE B 1 85 ? 30.897 41.306 31.047 1.00 21.07 85 ILE B O 1
ATOM 1700 N N . PHE B 1 86 ? 29.157 42.705 30.746 1.00 19.04 86 PHE B N 1
ATOM 1701 C CA . PHE B 1 86 ? 29.907 43.602 29.863 1.00 20.42 86 PHE B CA 1
ATOM 1702 C C . PHE B 1 86 ? 31.061 44.356 30.518 1.00 22.04 86 PHE B C 1
ATOM 1703 O O . PHE B 1 86 ? 32.039 44.694 29.852 1.00 21.88 86 PHE B O 1
ATOM 1711 N N . ALA B 1 87 ? 30.958 44.611 31.820 1.00 29.10 87 ALA B N 1
ATOM 1712 C CA . ALA B 1 87 ? 32.002 45.348 32.528 1.00 33.02 87 ALA B CA 1
ATOM 1713 C C . ALA B 1 87 ? 33.144 44.472 33.043 1.00 34.10 87 ALA B C 1
ATOM 1714 O O . ALA B 1 87 ? 34.252 44.954 33.237 1.00 35.87 87 ALA B O 1
ATOM 1716 N N . ALA B 1 88 ? 32.875 43.190 33.263 1.00 38.53 88 ALA B N 1
ATOM 1717 C CA . ALA B 1 88 ? 33.901 42.275 33.744 1.00 40.08 88 ALA B CA 1
ATOM 1718 C C . ALA B 1 88 ? 35.073 42.286 32.772 1.00 39.88 88 ALA B C 1
ATOM 1719 O O . ALA B 1 88 ? 34.887 42.472 31.573 1.00 43.06 88 ALA B O 1
ATOM 1721 N N . SER B 1 89 ? 36.280 42.083 33.286 1.00 35.68 89 SER B N 1
ATOM 1722 C CA . SER B 1 89 ? 37.483 42.106 32.462 1.00 32.98 89 SER B CA 1
ATOM 1723 C C . SER B 1 89 ? 37.785 40.847 31.679 1.00 34.30 89 SER B C 1
ATOM 1724 O O . SER B 1 89 ? 37.934 39.766 32.236 1.00 32.84 89 SER B O 1
ATOM 1727 N N . PRO B 1 90 ? 37.851 40.986 30.350 1.00 37.43 90 PRO B N 1
ATOM 1728 C CA . PRO B 1 90 ? 38.147 39.875 29.467 1.00 38.06 90 PRO B CA 1
ATOM 1729 C C . PRO B 1 90 ? 39.544 39.465 29.959 1.00 38.80 90 PRO B C 1
ATOM 1730 O O . PRO B 1 90 ? 40.442 40.293 30.187 1.00 41.42 90 PRO B O 1
ATOM 1734 N N . ILE B 1 91 ? 39.753 38.182 30.160 1.00 38.53 91 ILE B N 1
ATOM 1735 C CA . ILE B 1 91 ? 41.045 37.695 30.613 1.00 41.63 91 ILE B CA 1
ATOM 1736 C C . ILE B 1 91 ? 41.735 37.113 29.390 1.00 43.09 91 ILE B C 1
ATOM 1737 O O . ILE B 1 91 ? 41.176 37.109 28.296 1.00 43.65 91 ILE B O 1
ATOM 1742 N N . ASP B 1 92 ? 42.971 36.690 29.549 1.00 45.81 92 ASP B N 1
ATOM 1743 C CA . ASP B 1 92 ? 43.653 36.090 28.425 1.00 49.35 92 ASP B CA 1
ATOM 1744 C C . ASP B 1 92 ? 43.567 34.613 28.769 1.00 47.86 92 ASP B C 1
ATOM 1745 O O . ASP B 1 92 ? 43.845 34.240 29.905 1.00 48.43 92 ASP B O 1
ATOM 1750 N N . ASN B 1 93 ? 43.155 33.783 27.820 1.00 44.20 93 ASN B N 1
ATOM 1751 C CA . ASN B 1 93 ? 43.031 32.357 28.099 1.00 40.28 93 ASN B CA 1
ATOM 1752 C C . ASN B 1 93 ? 42.049 32.078 29.228 1.00 41.13 93 ASN B C 1
ATOM 1753 O O . ASN B 1 93 ? 42.421 32.060 30.404 1.00 38.82 93 ASN B O 1
ATOM 1758 N N . ILE B 1 94 ? 40.790 31.872 28.843 1.00 40.95 94 ILE B N 1
ATOM 1759 C CA . ILE B 1 94 ? 39.714 31.576 29.782 1.00 39.23 94 ILE B CA 1
ATOM 1760 C C . ILE B 1 94 ? 39.477 30.072 29.869 1.00 42.04 94 ILE B C 1
ATOM 1761 O O . ILE B 1 94 ? 38.420 29.624 30.313 1.00 45.72 94 ILE B O 1
ATOM 1766 N N . GLU B 1 95 ? 40.466 29.299 29.435 1.00 42.17 95 GLU B N 1
ATOM 1767 C CA . GLU B 1 95 ? 40.379 27.842 29.446 1.00 39.48 95 GLU B CA 1
ATOM 1768 C C . GLU B 1 95 ? 40.057 27.269 30.824 1.00 34.34 95 GLU B C 1
ATOM 1769 O O . GLU B 1 95 ? 38.975 26.730 31.040 1.00 34.31 95 GLU B O 1
ATOM 1775 N N . ALA B 1 96 ? 40.997 27.379 31.755 1.00 29.43 96 ALA B N 1
ATOM 1776 C CA . ALA B 1 96 ? 40.783 26.844 33.100 1.00 25.51 96 ALA B CA 1
ATOM 1777 C C . ALA B 1 96 ? 39.399 27.208 33.627 1.00 24.97 96 ALA B C 1
ATOM 1778 O O . ALA B 1 96 ? 38.688 26.349 34.161 1.00 23.59 96 ALA B O 1
ATOM 1780 N N . TYR B 1 97 ? 39.035 28.480 33.477 1.00 17.64 97 TYR B N 1
ATOM 1781 C CA . TYR B 1 97 ? 37.744 28.991 33.910 1.00 16.76 97 TYR B CA 1
ATOM 1782 C C . TYR B 1 97 ? 36.602 28.141 33.329 1.00 16.85 97 TYR B C 1
ATOM 1783 O O . TYR B 1 97 ? 35.718 27.681 34.054 1.00 14.97 97 TYR B O 1
ATOM 1792 N N . VAL B 1 98 ? 36.623 27.943 32.016 1.00 15.04 98 VAL B N 1
ATOM 1793 C CA . VAL B 1 98 ? 35.599 27.158 31.348 1.00 12.23 98 VAL B CA 1
ATOM 1794 C C . VAL B 1 98 ? 35.495 25.763 31.942 1.00 14.57 98 VAL B C 1
ATOM 1795 O O . VAL B 1 98 ? 34.392 25.285 32.186 1.00 12.77 98 VAL B O 1
ATOM 1799 N N . GLU B 1 99 ? 36.641 25.119 32.176 1.00 18.47 99 GLU B N 1
ATOM 1800 C CA . GLU B 1 99 ? 36.676 23.783 32.771 1.00 20.41 99 GLU B CA 1
ATOM 1801 C C . GLU B 1 99 ? 36.246 23.852 34.239 1.00 21.26 99 GLU B C 1
ATOM 1802 O O . GLU B 1 99 ? 35.768 22.863 34.804 1.00 21.68 99 GLU B O 1
ATOM 1808 N N . GLU B 1 100 ? 36.432 25.012 34.861 1.00 19.32 100 GLU B N 1
ATOM 1809 C CA . GLU B 1 100 ? 36.036 25.183 36.250 1.00 18.68 100 GLU B CA 1
ATOM 1810 C C . GLU B 1 100 ? 34.516 25.277 36.270 1.00 15.70 100 GLU B C 1
ATOM 1811 O O . GLU B 1 100 ? 33.844 24.663 37.107 1.00 16.38 100 GLU B O 1
ATOM 1817 N N . ILE B 1 101 ? 33.977 26.050 35.333 1.00 13.12 101 ILE B N 1
ATOM 1818 C CA . ILE B 1 101 ? 32.533 26.225 35.218 1.00 10.66 101 ILE B CA 1
ATOM 1819 C C . ILE B 1 101 ? 31.862 24.878 34.970 1.00 6.84 101 ILE B C 1
ATOM 1820 O O . ILE B 1 101 ? 30.816 24.578 35.540 1.00 5.23 101 ILE B O 1
ATOM 1825 N N . LYS B 1 102 ? 32.493 24.066 34.127 1.00 8.35 102 LYS B N 1
ATOM 1826 C CA . LYS B 1 102 ? 31.978 22.745 33.771 1.00 7.21 102 LYS B CA 1
ATOM 1827 C C . LYS B 1 102 ? 32.007 21.808 34.966 1.00 8.71 102 LYS B C 1
ATOM 1828 O O . LYS B 1 102 ? 31.057 21.055 35.190 1.00 7.80 102 LYS B O 1
ATOM 1834 N N . ASN B 1 103 ? 33.108 21.867 35.716 1.00 8.21 103 ASN B N 1
ATOM 1835 C CA . ASN B 1 103 ? 33.313 21.052 36.909 1.00 8.21 103 ASN B CA 1
ATOM 1836 C C . ASN B 1 103 ? 32.264 21.309 38.000 1.00 7.71 103 ASN B C 1
ATOM 1837 O O . ASN B 1 103 ? 31.796 20.371 38.634 1.00 5.61 103 ASN B O 1
ATOM 1842 N N . ALA B 1 104 ? 31.911 22.570 38.231 1.00 5.12 104 ALA B N 1
ATOM 1843 C CA . ALA B 1 104 ? 30.920 22.890 39.256 1.00 1.99 104 ALA B CA 1
ATOM 1844 C C . ALA B 1 104 ? 29.524 22.519 38.768 1.00 2.75 104 ALA B C 1
ATOM 1845 O O . ALA B 1 104 ? 28.620 22.259 39.557 1.00 1.00 104 ALA B O 1
ATOM 1847 N N . SER B 1 105 ? 29.352 22.503 37.454 1.00 4.69 105 SER B N 1
ATOM 1848 C CA . SER B 1 105 ? 28.079 22.112 36.874 1.00 2.56 105 SER B CA 1
ATOM 1849 C C . SER B 1 105 ? 27.901 20.629 37.201 1.00 1.82 105 SER B C 1
ATOM 1850 O O . SER B 1 105 ? 26.880 20.221 37.739 1.00 2.92 105 SER B O 1
ATOM 1853 N N . ILE B 1 106 ? 28.929 19.838 36.915 1.00 6.03 106 ILE B N 1
ATOM 1854 C CA . ILE B 1 106 ? 28.898 18.400 37.179 1.00 5.17 106 ILE B CA 1
ATOM 1855 C C . ILE B 1 106 ? 28.675 18.082 38.660 1.00 2.86 106 ILE B C 1
ATOM 1856 O O . ILE B 1 106 ? 27.951 17.141 39.004 1.00 1.00 106 ILE B O 1
ATOM 1861 N N . LYS B 1 107 ? 29.309 18.860 39.530 1.00 3.06 107 LYS B N 1
ATOM 1862 C CA . LYS B 1 107 ? 29.144 18.665 40.956 1.00 2.06 107 LYS B CA 1
ATOM 1863 C C . LYS B 1 107 ? 27.680 18.856 41.342 1.00 4.00 107 LYS B C 1
ATOM 1864 O O . LYS B 1 107 ? 27.124 18.034 42.064 1.00 4.23 107 LYS B O 1
ATOM 1870 N N . ARG B 1 108 ? 27.064 19.932 40.861 1.00 3.67 108 ARG B N 1
ATOM 1871 C CA . ARG B 1 108 ? 25.660 20.218 41.162 1.00 7.58 108 ARG B CA 1
ATOM 1872 C C . ARG B 1 108 ? 24.741 19.108 40.635 1.00 7.53 108 ARG B C 1
ATOM 1873 O O . ARG B 1 108 ? 23.715 18.796 41.243 1.00 6.52 108 ARG B O 1
ATOM 1881 N N . LYS B 1 109 ? 25.119 18.510 39.509 1.00 8.40 109 LYS B N 1
ATOM 1882 C CA . LYS B 1 109 ? 24.351 17.414 38.929 1.00 11.40 109 LYS B CA 1
ATOM 1883 C C . LYS B 1 109 ? 24.544 16.166 39.795 1.00 9.84 109 LYS B C 1
ATOM 1884 O O . LYS B 1 109 ? 23.665 15.319 39.906 1.00 9.88 109 LYS B O 1
ATOM 1890 N N . LEU B 1 110 ? 25.716 16.072 40.403 1.00 6.96 110 LEU B N 1
ATOM 1891 C CA . LEU B 1 110 ? 26.049 14.964 41.271 1.00 6.72 110 LEU B CA 1
ATOM 1892 C C . LEU B 1 110 ? 25.179 15.034 42.511 1.00 4.77 110 LEU B C 1
ATOM 1893 O O . LEU B 1 110 ? 24.581 14.045 42.923 1.00 4.52 110 LEU B O 1
ATOM 1898 N N . PHE B 1 111 ? 25.125 16.228 43.086 1.00 4.15 111 PHE B N 1
ATOM 1899 C CA . PHE B 1 111 ? 24.352 16.523 44.276 1.00 6.98 111 PHE B CA 1
ATOM 1900 C C . PHE B 1 111 ? 22.847 16.350 44.027 1.00 8.57 111 PHE B C 1
ATOM 1901 O O . PHE B 1 111 ? 22.117 15.866 44.897 1.00 10.31 111 PHE B O 1
ATOM 1909 N N . GLY B 1 112 ? 22.383 16.744 42.844 1.00 4.92 112 GLY B N 1
ATOM 1910 C CA . GLY B 1 112 ? 20.971 16.611 42.536 1.00 6.55 112 GLY B CA 1
ATOM 1911 C C . GLY B 1 112 ? 20.546 15.157 42.508 1.00 6.00 112 GLY B C 1
ATOM 1912 O O . GLY B 1 112 ? 19.531 14.786 43.099 1.00 8.23 112 GLY B O 1
ATOM 1913 N N . LEU B 1 113 ? 21.333 14.338 41.816 1.00 7.04 113 LEU B N 1
ATOM 1914 C CA . LEU B 1 113 ? 21.080 12.908 41.693 1.00 8.22 113 LEU B CA 1
ATOM 1915 C C . LEU B 1 113 ? 21.204 12.244 43.062 1.00 7.87 113 LEU B C 1
ATOM 1916 O O . LEU B 1 113 ? 20.524 11.262 43.347 1.00 6.43 113 LEU B O 1
ATOM 1921 N N . ALA B 1 114 ? 22.082 12.780 43.904 1.00 7.73 114 ALA B N 1
ATOM 1922 C CA . ALA B 1 114 ? 22.249 12.243 45.245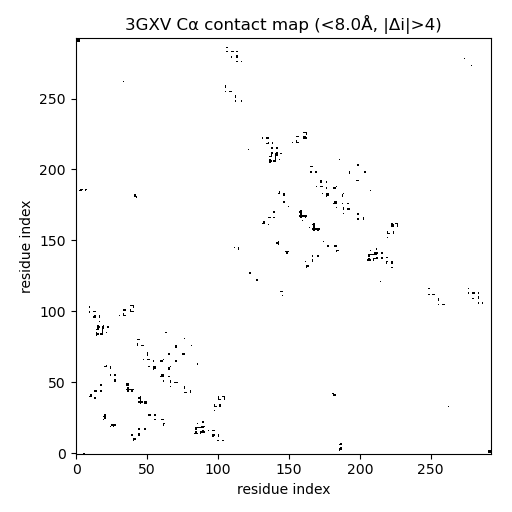 1.00 7.87 114 ALA B CA 1
ATOM 1923 C C . ALA B 1 114 ? 20.940 12.396 46.006 1.00 8.70 114 ALA B C 1
ATOM 1924 O O . ALA B 1 114 ? 20.520 11.490 46.711 1.00 9.31 114 ALA B O 1
ATOM 1926 N N . ASN B 1 115 ? 20.294 13.544 45.853 1.00 8.44 115 ASN B N 1
ATOM 1927 C CA . ASN B 1 115 ? 19.035 13.807 46.542 1.00 7.11 115 ASN B CA 1
ATOM 1928 C C . ASN B 1 115 ? 17.851 13.007 46.050 1.00 9.51 115 ASN B C 1
ATOM 1929 O O . ASN B 1 115 ? 16.995 12.612 46.844 1.00 8.89 115 ASN B O 1
ATOM 1934 N N . THR B 1 116 ? 17.781 12.779 44.742 1.00 13.66 116 THR B N 1
ATOM 1935 C CA . THR B 1 116 ? 16.668 12.012 44.208 1.00 14.44 116 THR B CA 1
ATOM 1936 C C . THR B 1 116 ? 16.861 10.562 44.643 1.00 15.78 116 THR B C 1
ATOM 1937 O O . THR B 1 116 ? 15.888 9.846 44.844 1.00 17.93 116 THR B O 1
ATOM 1941 N N . ILE B 1 117 ? 18.114 10.134 44.792 1.00 15.58 117 ILE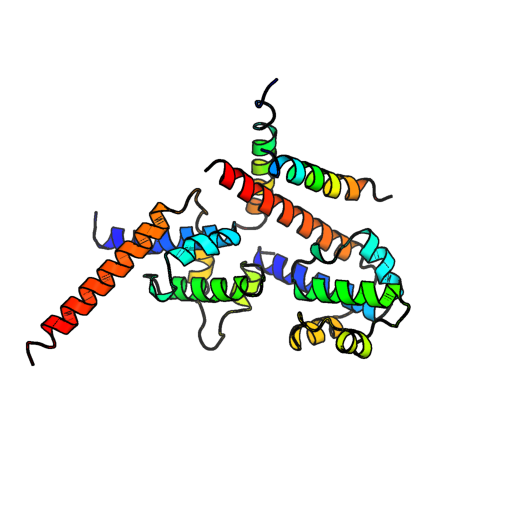 B N 1
ATOM 1942 C CA . ILE B 1 117 ? 18.395 8.767 45.229 1.00 18.61 117 ILE B CA 1
ATOM 1943 C C . ILE B 1 117 ? 18.023 8.590 46.699 1.00 19.78 117 ILE B C 1
ATOM 1944 O O . ILE B 1 117 ? 17.506 7.538 47.088 1.00 21.36 117 ILE B O 1
ATOM 1949 N N . ARG B 1 118 ? 18.284 9.613 47.510 1.00 19.30 118 ARG B N 1
ATOM 1950 C CA . ARG B 1 118 ? 17.940 9.559 48.926 1.00 23.92 118 ARG B CA 1
ATOM 1951 C C . ARG B 1 118 ? 16.420 9.644 49.086 1.00 23.87 118 ARG B C 1
ATOM 1952 O O . ARG B 1 118 ? 15.817 8.845 49.795 1.00 22.42 118 ARG B O 1
ATOM 1960 N N . GLU B 1 119 ? 15.810 10.621 48.419 1.00 25.99 119 GLU B N 1
ATOM 1961 C CA . GLU B 1 119 ? 14.363 10.813 48.478 1.00 28.46 119 GLU B CA 1
ATOM 1962 C C . GLU B 1 119 ? 13.626 9.579 47.980 1.00 30.33 119 GLU B C 1
ATOM 1963 O O . GLU B 1 119 ? 12.732 9.070 48.651 1.00 31.67 119 GLU B O 1
ATOM 1969 N N . GLN B 1 120 ? 13.994 9.108 46.797 1.00 34.43 120 GLN B N 1
ATOM 1970 C CA . GLN B 1 120 ? 13.383 7.912 46.237 1.00 37.72 120 GLN B CA 1
ATOM 1971 C C . GLN B 1 120 ? 14.121 6.713 46.825 1.00 38.22 120 GLN B C 1
ATOM 1972 O O . GLN B 1 120 ? 14.921 6.060 46.155 1.00 39.14 120 GLN B O 1
ATOM 1978 N N . ALA B 1 121 ? 13.850 6.449 48.097 1.00 37.18 121 ALA B N 1
ATOM 1979 C CA . ALA B 1 121 ? 14.466 5.351 48.831 1.00 35.12 121 ALA B CA 1
ATOM 1980 C C . ALA B 1 121 ? 13.816 5.363 50.200 1.00 35.30 121 ALA B C 1
ATOM 1981 O O . ALA B 1 121 ? 13.720 4.341 50.879 1.00 34.52 121 ALA B O 1
ATOM 1983 N N . HIS B 1 122 ? 13.376 6.552 50.591 1.00 41.97 122 HIS B N 1
ATOM 1984 C CA . HIS B 1 122 ? 12.703 6.763 51.859 1.00 47.68 122 HIS B CA 1
ATOM 1985 C C . HIS B 1 122 ? 11.220 6.776 51.545 1.00 48.69 122 HIS B C 1
ATOM 1986 O O . HIS B 1 122 ? 10.424 7.319 52.310 1.00 49.89 122 HIS B O 1
ATOM 1993 N N . HIS B 1 123 ? 10.876 6.179 50.403 1.00 48.45 123 HIS B N 1
ATOM 1994 C CA . HIS B 1 123 ? 9.503 6.087 49.911 1.00 51.25 123 HIS B CA 1
ATOM 1995 C C . HIS B 1 123 ? 8.526 6.952 50.702 1.00 47.57 123 HIS B C 1
ATOM 1996 O O . HIS B 1 123 ? 8.218 8.059 50.213 1.00 42.38 123 HIS B O 1
ATOM 2004 N N . ILE C 2 1 ? 53.216 33.298 12.410 1.00 55.36 101 ILE C N 1
ATOM 2005 C CA . ILE C 2 1 ? 53.505 34.277 11.321 1.00 44.73 101 ILE C CA 1
ATOM 2006 C C . ILE C 2 1 ? 53.463 33.607 9.951 1.00 53.40 101 ILE C C 1
ATOM 2007 O O . ILE C 2 1 ? 54.219 32.675 9.676 1.00 52.80 101 ILE C O 1
ATOM 2012 N N . LYS C 2 2 ? 52.569 34.097 9.101 1.00 44.26 102 LYS C N 1
ATOM 2013 C CA . LYS C 2 2 ? 52.394 33.577 7.752 1.00 40.77 102 LYS C CA 1
ATOM 2014 C C . LYS C 2 2 ? 51.149 34.238 7.200 1.00 40.58 102 LYS C C 1
ATOM 2015 O O . LYS C 2 2 ? 51.201 35.021 6.246 1.00 41.42 102 LYS C O 1
ATOM 2021 N N . ASN C 2 3 ? 50.028 33.922 7.833 1.00 40.13 103 ASN C N 1
ATOM 2022 C CA . ASN C 2 3 ? 48.733 34.458 7.461 1.00 38.11 103 ASN C CA 1
ATOM 2023 C C . ASN C 2 3 ? 48.556 35.772 8.211 1.00 35.89 103 ASN C C 1
ATOM 2024 O O . ASN C 2 3 ? 47.978 36.725 7.690 1.00 36.02 103 ASN C O 1
ATOM 2029 N N . ALA C 2 4 ? 49.071 35.810 9.436 1.00 30.76 104 ALA C N 1
ATOM 2030 C CA . ALA C 2 4 ? 48.983 37.000 10.263 1.00 28.75 104 ALA C CA 1
ATOM 2031 C C . ALA C 2 4 ? 49.662 38.184 9.581 1.00 28.34 104 ALA C C 1
ATOM 2032 O O . ALA C 2 4 ? 49.175 39.316 9.658 1.00 28.20 104 ALA C O 1
ATOM 2034 N N . SER C 2 5 ? 50.783 37.921 8.914 1.00 27.47 105 SER C N 1
ATOM 2035 C CA . SER C 2 5 ? 51.522 38.974 8.231 1.00 27.19 105 SER C CA 1
ATOM 2036 C C . SER C 2 5 ? 50.715 39.529 7.060 1.00 27.69 105 SER C C 1
ATOM 2037 O O . SER C 2 5 ? 50.697 40.738 6.829 1.00 26.33 105 SER C O 1
ATOM 2040 N N . ILE C 2 6 ? 50.052 38.637 6.328 1.00 27.90 106 ILE C N 1
ATOM 2041 C CA . ILE C 2 6 ? 49.235 39.021 5.178 1.00 26.28 106 ILE C CA 1
ATOM 2042 C C . ILE C 2 6 ? 47.984 39.762 5.631 1.00 27.01 106 ILE C C 1
ATOM 2043 O O . ILE C 2 6 ? 47.453 40.611 4.908 1.00 25.00 106 ILE C O 1
ATOM 2048 N N . LYS C 2 7 ? 47.512 39.429 6.828 1.00 24.90 107 LYS C N 1
ATOM 2049 C CA . LYS C 2 7 ? 46.329 40.070 7.377 1.00 22.56 107 LYS C CA 1
ATOM 2050 C C . LYS C 2 7 ? 46.685 41.464 7.882 1.00 21.96 107 LYS C C 1
ATOM 2051 O O . LYS C 2 7 ? 45.888 42.390 7.770 1.00 19.76 107 LYS C O 1
ATOM 2057 N N . ARG C 2 8 ? 47.897 41.615 8.412 1.00 22.41 108 ARG C N 1
ATOM 2058 C CA . ARG C 2 8 ? 48.351 42.904 8.914 1.00 21.02 108 ARG C CA 1
ATOM 2059 C C . ARG C 2 8 ? 48.659 43.850 7.760 1.00 20.84 108 ARG C C 1
ATOM 2060 O O . ARG C 2 8 ? 48.435 45.068 7.853 1.00 18.51 108 ARG C O 1
ATOM 2068 N N . LYS C 2 9 ? 49.174 43.278 6.674 1.00 16.76 109 LYS C N 1
ATOM 2069 C CA . LYS C 2 9 ? 49.522 44.034 5.477 1.00 16.09 109 LYS C CA 1
ATOM 2070 C C . LYS C 2 9 ? 48.281 44.535 4.728 1.00 16.46 109 LYS C C 1
ATOM 2071 O O . LYS C 2 9 ? 48.241 45.676 4.262 1.00 12.81 109 LYS C O 1
ATOM 2077 N N . LEU C 2 10 ? 47.278 43.674 4.593 1.00 19.38 110 LEU C N 1
ATOM 2078 C CA . LEU C 2 10 ? 46.058 44.056 3.899 1.00 19.86 110 LEU C CA 1
ATOM 2079 C C . LEU C 2 10 ? 45.257 44.998 4.771 1.00 19.79 110 LEU C C 1
ATOM 2080 O O . LEU C 2 10 ? 44.533 45.853 4.272 1.00 17.78 110 LEU C O 1
ATOM 2085 N N . PHE C 2 11 ? 45.390 44.838 6.081 1.00 19.36 111 PHE C N 1
ATOM 2086 C CA . PHE C 2 11 ? 44.702 45.719 7.010 1.00 17.64 111 PHE C CA 1
ATOM 2087 C C . PHE C 2 11 ? 45.367 47.103 6.881 1.00 17.35 111 PHE C C 1
ATOM 2088 O O . PHE C 2 11 ? 44.693 48.138 6.845 1.00 15.13 111 PHE C O 1
ATOM 2096 N N . GLY C 2 12 ? 46.693 47.101 6.781 1.00 14.64 112 GLY C N 1
ATOM 2097 C CA . GLY C 2 12 ? 47.436 48.338 6.639 1.00 15.20 112 GLY C CA 1
ATOM 2098 C C . GLY C 2 12 ? 47.060 49.059 5.358 1.00 14.07 112 GLY C C 1
ATOM 2099 O O . GLY C 2 12 ? 47.016 50.287 5.306 1.00 10.96 112 GLY C O 1
ATOM 2100 N N . LEU C 2 13 ? 46.768 48.286 4.318 1.00 13.49 113 LEU C N 1
ATOM 2101 C CA . LEU C 2 13 ? 46.396 48.856 3.032 1.00 13.60 113 LEU C CA 1
ATOM 2102 C C . LEU C 2 13 ? 44.996 49.450 3.024 1.00 13.61 113 LEU C C 1
ATOM 2103 O O . LEU C 2 13 ? 44.784 50.538 2.487 1.00 13.14 113 LEU C O 1
ATOM 2108 N N . ALA C 2 14 ? 44.035 48.750 3.618 1.00 14.71 114 ALA C N 1
ATOM 2109 C CA . ALA C 2 14 ? 42.677 49.272 3.677 1.00 14.74 114 ALA C CA 1
ATOM 2110 C C . ALA C 2 14 ? 42.747 50.617 4.408 1.00 15.18 114 ALA C C 1
ATOM 2111 O O . ALA C 2 14 ? 41.968 51.520 4.125 1.00 13.82 114 ALA C O 1
ATOM 2113 N N . ASN C 2 15 ? 43.712 50.736 5.324 1.00 15.74 115 ASN C N 1
ATOM 2114 C CA . ASN C 2 15 ? 43.949 51.944 6.121 1.00 16.73 115 ASN C CA 1
ATOM 2115 C C . ASN C 2 15 ? 44.441 53.152 5.314 1.00 18.98 115 ASN C C 1
ATOM 2116 O O . ASN C 2 15 ? 43.853 54.222 5.395 1.00 16.42 115 ASN C O 1
ATOM 2121 N N . THR C 2 16 ? 45.527 52.987 4.563 1.00 21.64 116 THR C N 1
ATOM 2122 C CA . THR C 2 16 ? 46.079 54.073 3.755 1.00 21.80 116 THR C CA 1
ATOM 2123 C C . THR C 2 16 ? 45.205 54.406 2.539 1.00 25.22 116 THR C C 1
ATOM 2124 O O . THR C 2 16 ? 45.377 55.449 1.905 1.00 22.32 116 THR C O 1
ATOM 2128 N N . ILE C 2 17 ? 44.280 53.512 2.205 1.00 25.95 117 ILE C N 1
ATOM 2129 C CA . ILE C 2 17 ? 43.402 53.745 1.071 1.00 24.03 117 ILE C CA 1
ATOM 2130 C C . ILE C 2 17 ? 42.476 54.900 1.400 1.00 24.51 117 ILE C C 1
ATOM 2131 O O . ILE C 2 17 ? 42.142 55.720 0.543 1.00 23.47 117 ILE C O 1
ATOM 2136 N N . ARG C 2 18 ? 42.074 54.962 2.662 1.00 29.65 118 ARG C N 1
ATOM 2137 C CA . ARG C 2 18 ? 41.175 56.005 3.123 1.00 29.06 118 ARG C CA 1
ATOM 2138 C C . ARG C 2 18 ? 41.803 57.379 2.924 1.00 29.24 118 ARG C C 1
ATOM 2139 O O . ARG C 2 18 ? 41.093 58.366 2.760 1.00 32.05 118 ARG C O 1
ATOM 2147 N N . GLU C 2 19 ? 43.130 57.444 2.920 1.00 30.74 119 GLU C N 1
ATOM 2148 C CA . GLU C 2 19 ? 43.814 58.720 2.714 1.00 31.47 119 GLU C CA 1
ATOM 2149 C C . GLU C 2 19 ? 44.109 58.952 1.238 1.00 32.35 119 GLU C C 1
ATOM 2150 O O . GLU C 2 19 ? 43.971 60.068 0.744 1.00 33.93 119 GLU C O 1
ATOM 2156 N N . GLN C 2 20 ? 44.516 57.896 0.540 1.00 37.63 120 GLN C N 1
ATOM 2157 C CA . GLN C 2 20 ? 44.804 57.979 -0.891 1.00 37.43 120 GLN C CA 1
ATOM 2158 C C . GLN C 2 20 ? 43.516 58.377 -1.606 1.00 38.72 120 GLN C C 1
ATOM 2159 O O . GLN C 2 20 ? 43.528 58.705 -2.791 1.00 46.47 120 GLN C O 1
ATOM 2165 N N . ALA C 2 21 ? 42.406 58.333 -0.874 1.00 48.09 121 ALA C N 1
ATOM 2166 C CA . ALA C 2 21 ? 41.091 58.657 -1.422 1.00 48.20 121 ALA C CA 1
ATOM 2167 C C . ALA C 2 21 ? 40.890 60.125 -1.789 1.00 47.81 121 ALA C C 1
ATOM 2168 O O . ALA C 2 21 ? 40.213 60.858 -1.066 1.00 49.24 121 ALA C O 1
ATOM 2170 N N . LEU C 2 22 ? 41.471 60.538 -2.917 1.00 48.87 122 LEU C N 1
ATOM 2171 C CA . LEU C 2 22 ? 41.362 61.909 -3.419 1.00 48.25 122 LEU C CA 1
ATOM 2172 C C . LEU C 2 22 ? 42.446 62.233 -4.452 1.00 49.91 122 LEU C C 1
ATOM 2173 O O . LEU C 2 22 ? 42.080 62.561 -5.604 1.00 55.26 122 LEU C O 1
ATOM 2179 N N . VAL D 3 1 ? 66.505 44.537 13.550 1.00 29.32 98 VAL D N 1
ATOM 2180 C CA . VAL D 3 1 ? 66.945 43.126 13.351 1.00 30.69 98 VAL D CA 1
ATOM 2181 C C . VAL D 3 1 ? 65.877 42.121 13.800 1.00 33.66 98 VAL D C 1
ATOM 2182 O O . VAL D 3 1 ? 64.977 42.455 14.567 1.00 39.72 98 VAL D O 1
ATOM 2186 N N . GLU D 3 2 ? 65.972 40.896 13.291 1.00 44.02 99 GLU D N 1
ATOM 2187 C CA . GLU D 3 2 ? 65.053 39.813 13.639 1.00 46.98 99 GLU D CA 1
ATOM 2188 C C . GLU D 3 2 ? 63.581 40.165 13.869 1.00 49.00 99 GLU D C 1
ATOM 2189 O O . GLU D 3 2 ? 62.996 40.997 13.173 1.00 56.87 99 GLU D O 1
ATOM 2195 N N . GLU D 3 3 ? 63.004 39.492 14.863 1.00 54.32 100 GLU D N 1
ATOM 2196 C CA . GLU D 3 3 ? 61.607 39.637 15.260 1.00 51.83 100 GLU D CA 1
ATOM 2197 C C . GLU D 3 3 ? 61.397 40.667 16.361 1.00 48.55 100 GLU D C 1
ATOM 2198 O O . GLU D 3 3 ? 60.356 40.673 17.013 1.00 56.07 100 GLU D O 1
ATOM 2204 N N . ILE D 3 4 ? 62.387 41.522 16.583 1.00 52.35 101 ILE D N 1
ATOM 2205 C CA . ILE D 3 4 ? 62.262 42.547 17.603 1.00 42.03 101 ILE D CA 1
ATOM 2206 C C . ILE D 3 4 ? 61.184 43.513 17.113 1.00 46.69 101 ILE D C 1
ATOM 2207 O O . ILE D 3 4 ? 60.402 44.050 17.904 1.00 47.93 101 ILE D O 1
ATOM 2212 N N . LYS D 3 5 ? 61.146 43.710 15.795 1.00 42.58 102 LYS D N 1
ATOM 2213 C CA . LYS D 3 5 ? 60.184 44.599 15.153 1.00 41.11 102 LYS D CA 1
ATOM 2214 C C . LYS D 3 5 ? 58.767 44.042 15.274 1.00 40.91 102 LYS D C 1
ATOM 2215 O O . LYS D 3 5 ? 57.800 44.795 15.373 1.00 42.21 102 LYS D O 1
ATOM 2221 N N . ASN D 3 6 ? 58.652 42.718 15.259 1.00 39.12 103 ASN D N 1
ATOM 2222 C CA . ASN D 3 6 ? 57.355 42.062 15.364 1.00 37.38 103 ASN D CA 1
ATOM 2223 C C . ASN D 3 6 ? 56.900 41.934 16.816 1.00 36.25 103 ASN D C 1
ATOM 2224 O O . ASN D 3 6 ? 56.305 40.935 17.213 1.00 36.41 103 ASN D O 1
ATOM 2229 N N . ALA D 3 7 ? 57.200 42.961 17.599 1.00 34.41 104 ALA D N 1
ATOM 2230 C CA . ALA D 3 7 ? 56.823 43.016 19.002 1.00 32.96 104 ALA D CA 1
ATOM 22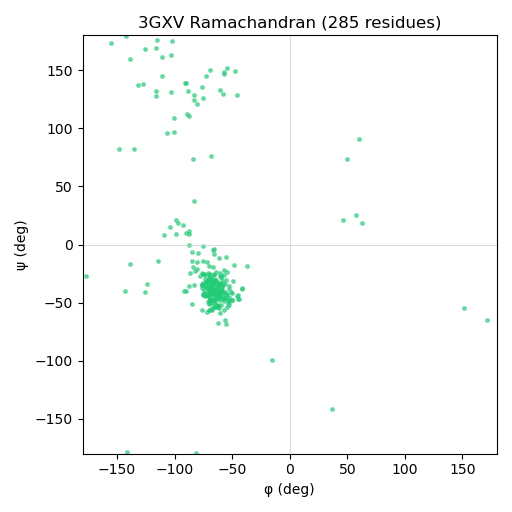31 C C . ALA D 3 7 ? 56.480 44.471 19.248 1.00 30.25 104 ALA D C 1
ATOM 2232 O O . ALA D 3 7 ? 55.534 44.795 19.956 1.00 33.34 104 ALA D O 1
ATOM 2234 N N . SER D 3 8 ? 57.272 45.349 18.647 1.00 33.31 105 SER D N 1
ATOM 2235 C CA . SER D 3 8 ? 57.043 46.779 18.756 1.00 32.31 105 SER D CA 1
ATOM 2236 C C . SER D 3 8 ? 55.721 47.036 18.024 1.00 33.03 105 SER D C 1
ATOM 2237 O O . SER D 3 8 ? 54.889 47.831 18.468 1.00 32.36 105 SER D O 1
ATOM 2240 N N . ILE D 3 9 ? 55.535 46.319 16.914 1.00 30.25 106 ILE D N 1
ATOM 2241 C CA . ILE D 3 9 ? 54.350 46.434 16.067 1.00 27.19 106 ILE D CA 1
ATOM 2242 C C . ILE D 3 9 ? 53.099 45.842 16.693 1.00 27.35 106 ILE D C 1
ATOM 2243 O O . ILE D 3 9 ? 52.085 46.520 16.854 1.00 28.63 106 ILE D O 1
ATOM 2248 N N . LYS D 3 10 ? 53.168 44.563 17.026 1.00 28.83 107 LYS D N 1
ATOM 2249 C CA . LYS D 3 10 ? 52.044 43.899 17.654 1.00 28.01 107 LYS D CA 1
ATOM 2250 C C . LYS D 3 10 ? 51.642 44.708 18.884 1.00 29.68 107 LYS D C 1
ATOM 2251 O O . LYS D 3 10 ? 50.479 45.049 19.066 1.00 28.71 107 LYS D O 1
ATOM 2257 N N . ARG D 3 11 ? 52.621 45.029 19.719 1.00 27.43 108 ARG D N 1
ATOM 2258 C CA . ARG D 3 11 ? 52.359 45.814 20.914 1.00 26.07 108 ARG D CA 1
ATOM 2259 C C . ARG D 3 11 ? 51.771 47.159 20.526 1.00 24.32 108 ARG D C 1
ATOM 2260 O O . ARG D 3 11 ? 51.034 47.762 21.299 1.00 20.67 108 ARG D O 1
ATOM 2268 N N . LYS D 3 12 ? 52.118 47.633 19.334 1.00 22.71 109 LYS D N 1
ATOM 2269 C CA . LYS D 3 12 ? 51.603 48.907 18.847 1.00 20.96 109 LYS D CA 1
ATOM 2270 C C . LYS D 3 12 ? 50.133 48.714 18.510 1.00 18.79 109 LYS D C 1
ATOM 2271 O O . LYS D 3 12 ? 49.300 49.565 18.809 1.00 16.97 109 LYS D O 1
ATOM 2277 N N . LEU D 3 13 ? 49.827 47.577 17.895 1.00 16.28 110 LEU D N 1
ATOM 2278 C CA . LEU D 3 13 ? 48.459 47.266 17.521 1.00 17.26 110 LEU D CA 1
ATOM 2279 C C . LEU D 3 13 ? 47.590 47.021 18.752 1.00 17.99 110 LEU D C 1
ATOM 2280 O O . LEU D 3 13 ? 46.440 47.467 18.798 1.00 17.70 110 LEU D O 1
ATOM 2285 N N . PHE D 3 14 ? 48.148 46.309 19.735 1.00 20.77 111 PHE D N 1
ATOM 2286 C CA . PHE D 3 14 ? 47.462 45.999 20.993 1.00 22.21 111 PHE D CA 1
ATOM 2287 C C . PHE D 3 14 ? 47.195 47.268 21.802 1.00 22.22 111 PHE D C 1
ATOM 2288 O O . PHE D 3 14 ? 46.219 47.354 22.550 1.00 22.41 111 PHE D O 1
ATOM 2296 N N . GLY D 3 15 ? 48.076 48.246 21.657 1.00 21.79 112 GLY D N 1
ATOM 2297 C CA . GLY D 3 15 ? 47.905 49.494 22.371 1.00 22.22 112 GLY D CA 1
ATOM 2298 C C . GLY D 3 15 ? 46.834 50.343 21.725 1.00 21.78 112 GLY D C 1
ATOM 2299 O O . GLY D 3 15 ? 46.116 51.069 22.402 1.00 24.13 112 GLY D O 1
ATOM 2300 N N . LEU D 3 16 ? 46.727 50.257 20.406 1.00 20.43 113 LEU D N 1
ATOM 2301 C CA . LEU D 3 16 ? 45.729 51.031 19.676 1.00 20.56 113 LEU D CA 1
ATOM 2302 C C . LEU D 3 16 ? 44.352 50.398 19.898 1.00 20.84 113 LEU D C 1
ATOM 2303 O O . LEU D 3 16 ? 43.366 51.102 20.115 1.00 19.39 113 LEU D O 1
ATOM 2308 N N . ALA D 3 17 ? 44.308 49.065 19.854 1.00 19.51 114 ALA D N 1
ATOM 2309 C CA . ALA D 3 17 ? 43.076 48.298 20.053 1.00 20.55 114 ALA D CA 1
ATOM 2310 C C . ALA D 3 17 ? 42.531 48.499 21.459 1.00 21.33 114 ALA D C 1
ATOM 2311 O O . ALA D 3 17 ? 41.325 48.592 21.656 1.00 17.62 114 ALA D O 1
ATOM 2313 N N . ASN D 3 18 ? 43.439 48.541 22.429 1.00 25.90 115 ASN D N 1
ATOM 2314 C CA . ASN D 3 18 ? 43.089 48.741 23.830 1.00 30.92 115 ASN D CA 1
ATOM 2315 C C . ASN D 3 18 ? 42.623 50.176 24.036 1.00 27.52 115 ASN D C 1
ATOM 2316 O O . ASN D 3 18 ? 41.755 50.446 24.871 1.00 24.96 115 ASN D O 1
ATOM 2321 N N . THR D 3 19 ? 43.212 51.094 23.275 1.00 22.59 116 THR D N 1
ATOM 2322 C CA . THR D 3 19 ? 42.853 52.507 23.360 1.00 19.82 116 THR D CA 1
ATOM 2323 C C . THR D 3 19 ? 41.437 52.703 22.843 1.00 18.57 116 THR D C 1
ATOM 2324 O O . THR D 3 19 ? 40.662 53.475 23.397 1.00 19.21 116 THR D O 1
ATOM 2328 N N . ILE D 3 20 ? 41.096 51.989 21.780 1.00 18.66 117 ILE D N 1
ATOM 2329 C CA . ILE D 3 20 ? 39.774 52.112 21.188 1.00 20.07 117 ILE D CA 1
ATOM 2330 C C . ILE D 3 20 ? 38.679 51.486 22.037 1.00 21.99 117 ILE D C 1
ATOM 2331 O O . ILE D 3 20 ? 37.536 51.949 22.023 1.00 19.54 117 ILE D O 1
ATOM 2336 N N . ARG D 3 21 ? 39.030 50.434 22.771 1.00 24.88 118 ARG D N 1
ATOM 2337 C CA . ARG D 3 21 ? 38.072 49.742 23.624 1.00 24.81 118 ARG D CA 1
ATOM 2338 C C . ARG D 3 21 ? 37.807 50.585 24.861 1.00 25.45 118 ARG D C 1
ATOM 2339 O O . ARG D 3 21 ? 36.658 50.741 25.280 1.00 25.31 118 ARG D O 1
ATOM 2347 N N . GLU D 3 22 ? 38.877 51.134 25.435 1.00 33.12 119 GLU D N 1
ATOM 2348 C CA . GLU D 3 22 ? 38.763 51.961 26.632 1.00 33.88 119 GLU D CA 1
ATOM 2349 C C . GLU D 3 22 ? 37.991 53.236 26.319 1.00 33.83 119 GLU D C 1
ATOM 2350 O O . GLU D 3 22 ? 37.363 53.824 27.197 1.00 37.48 119 GLU D O 1
ATOM 2356 N N . GLN D 3 23 ? 38.030 53.641 25.054 1.00 35.55 120 GLN D N 1
ATOM 2357 C CA . GLN D 3 23 ? 37.360 54.854 24.604 1.00 34.41 120 GLN D CA 1
ATOM 2358 C C . GLN D 3 23 ? 35.934 54.573 24.154 1.00 33.67 120 GLN D C 1
ATOM 2359 O O . GLN D 3 23 ? 35.273 55.438 23.573 1.00 35.50 120 GLN D O 1
ATOM 2365 N N . ALA D 3 24 ? 35.461 53.363 24.424 1.00 35.29 121 ALA D N 1
ATOM 2366 C CA . ALA D 3 24 ? 34.113 52.987 24.031 1.00 36.13 121 ALA D CA 1
ATOM 2367 C C . ALA D 3 24 ? 33.201 52.740 25.231 1.00 38.46 121 ALA D C 1
ATOM 2368 O O . ALA D 3 24 ? 31.984 52.669 25.080 1.00 37.95 121 ALA D O 1
ATOM 2370 N N . LEU D 3 25 ? 33.786 52.613 26.419 1.00 41.75 122 LEU D N 1
ATOM 2371 C CA . LEU D 3 25 ? 33.001 52.374 27.627 1.00 44.17 122 LEU D CA 1
ATOM 2372 C C . LEU D 3 25 ? 33.688 52.832 28.905 1.00 46.99 122 LEU D C 1
ATOM 2373 O O . LEU D 3 25 ? 34.854 53.229 28.889 1.00 54.15 122 LEU D O 1
ATOM 2378 N N . GLU D 3 26 ? 32.952 52.759 30.012 1.00 55.82 123 GLU D N 1
ATOM 2379 C CA . GLU D 3 26 ? 33.462 53.158 31.321 1.00 56.42 123 GLU D CA 1
ATOM 2380 C C . GLU D 3 26 ? 34.020 54.579 31.317 1.00 57.80 123 GLU D C 1
ATOM 2381 O O . GLU D 3 26 ? 33.892 55.255 30.276 1.00 65.45 123 GLU D O 1
#

CATH classification: 1.10.860.10

Organism: Helicobacter pylori (strain ATCC 700392 / 26695) (NCBI:txid85962)

GO terms:
  GO:0016887 ATP hydrolysis activity (F, IDA)
  GO:0043139 5'-3' DNA helicase activity (F, IDA)
  GO:0016887 ATP hydrolysis activity (F, EXP)
  GO:0043139 5'-3' DNA helicase activity (F, EXP)
  GO:0042802 identical protein binding (F, IPI)

Foldseek 3Di:
DPVVVVLVVLLLLLLQVLLQCLVPVVCLVVLVVQDALLLRPDNLSSQLNVLSVVCVVVPHRNHPVSSQVSRPPVDHRDPVSSCSSNPRDHDPPSVVSSVVSNVVSVVVVVVVVVCVVVVVVD/DDPVVVLVVLLLLLLLQLLQCLVPVVCLVVLVVQDALLLRPPNLSSLLNVLSVVCVVVPHHNHPVSSQVSAPVVDGRPPVSVCSSNVRHNDPDSPVSSVVSSVVSVVVVVVVVVVVVVVVVVD/DPVVVVVVVVVVVVVCVVVVVD/DPCPVVVVVVVVVVVVVVVVVVVVDD

Nearest PDB structures (foldseek):
  3gxv-assembly1_B  TM=9.994E-01  e=1.551E-15  Helicobacter pylori
  4zc0-assembly1_A  TM=9.718E-01  e=2.970E-14  Helicobacter pylori
  4zc0-assembly1_C  TM=9.790E-01  e=7.425E-14  Helicobacter pylori
  4zc0-assembly1_D  TM=9.578E-01  e=1.116E-13  Helicobacter pylori
  4zc0-assembly1_B  TM=9.443E-01  e=1.856E-13  Helicobacter pylori